Protein AF-A0A8S8Y6K7-F1 (afdb_monomer_lite)

Radius of gyration: 27.46 Å; chains: 1; bounding box: 64×58×72 Å

Foldseek 3Di:
DWDDQPQWIWDAAQQFIWIWGPDPHIDTDETDGAHFQADKAAPHSFWIKTAGQAAQQGIWIFGADPSRYTDDIDGDGDPPGGGAHYGWDDDPFWIWGAHPVGDIDIDGDDDPPPPPPLVPPPVVNLVVLLVVLQVVLVVCVVVVNNVVSVVSNVVNVVVSCCSVCVVVVVVVLVVVLPDDPQDQVNLDDPVDDPLQALAEKEWEDDPVDIDIDGPHFDDWFLVRVVVVSCVVVVWDWDWDQDPQGIFTQDIRNDGAPGKWKDKSNRTDRGYRVPHTDDRRIYIYIDHD

Structure (mmCIF, N/CA/C/O backbone):
data_AF-A0A8S8Y6K7-F1
#
_entry.id   AF-A0A8S8Y6K7-F1
#
loop_
_atom_site.group_PDB
_atom_site.id
_atom_site.type_symbol
_atom_site.label_atom_id
_atom_site.label_alt_id
_atom_site.label_comp_id
_atom_site.label_asym_id
_atom_site.label_entity_id
_atom_site.label_seq_id
_atom_site.pdbx_PDB_ins_code
_atom_site.Cartn_x
_atom_site.Cartn_y
_atom_site.Cartn_z
_atom_site.occupancy
_atom_site.B_iso_or_equiv
_atom_site.auth_seq_id
_atom_site.auth_comp_id
_atom_site.auth_asym_id
_atom_site.auth_atom_id
_atom_site.pdbx_PDB_model_num
ATOM 1 N N . MET A 1 1 ? -5.741 2.438 30.052 1.00 70.38 1 MET A N 1
ATOM 2 C CA . MET A 1 1 ? -5.660 3.912 30.232 1.00 70.38 1 MET A CA 1
ATOM 3 C C . MET A 1 1 ? -6.921 4.527 29.642 1.00 70.38 1 MET A C 1
ATOM 5 O O . MET A 1 1 ? -7.358 3.999 28.626 1.00 70.38 1 MET A O 1
ATOM 9 N N . PRO A 1 2 ? -7.530 5.558 30.256 1.00 87.38 2 PRO A N 1
ATOM 10 C CA . PRO A 1 2 ? -8.707 6.203 29.680 1.00 87.38 2 PRO A CA 1
ATOM 11 C C . PRO A 1 2 ? -8.355 6.927 28.378 1.00 87.38 2 PRO A C 1
ATOM 13 O O . PRO A 1 2 ? -7.253 7.459 28.245 1.00 87.38 2 PRO A O 1
ATOM 16 N N . LEU A 1 3 ? -9.290 6.931 27.433 1.00 93.19 3 LEU A N 1
ATOM 17 C CA . LEU A 1 3 ? -9.155 7.580 26.132 1.00 93.19 3 LEU A CA 1
ATOM 18 C C . LEU A 1 3 ? -10.063 8.811 26.079 1.00 93.19 3 LEU A C 1
ATOM 20 O O . LEU A 1 3 ? -11.249 8.716 26.374 1.00 93.19 3 LEU A O 1
ATOM 24 N N . GLU A 1 4 ? -9.515 9.955 25.685 1.00 92.69 4 GLU A N 1
ATOM 25 C CA . GLU A 1 4 ? -10.264 11.200 25.499 1.00 92.69 4 GLU A CA 1
ATOM 26 C C . GLU A 1 4 ? -10.576 11.410 24.011 1.00 92.69 4 GLU A C 1
ATOM 28 O O . GLU A 1 4 ? -9.679 11.357 23.167 1.00 92.69 4 GLU A O 1
ATOM 33 N N . ILE A 1 5 ? -11.851 11.639 23.684 1.00 89.69 5 ILE A N 1
ATOM 34 C CA . ILE A 1 5 ? -12.329 11.936 22.329 1.00 89.69 5 ILE A CA 1
ATOM 35 C C . ILE A 1 5 ? -13.291 13.123 22.402 1.00 89.69 5 ILE A C 1
ATOM 37 O O . ILE A 1 5 ? -14.458 12.988 22.783 1.00 89.69 5 ILE A O 1
ATOM 41 N N . GLY A 1 6 ? -12.802 14.309 22.036 1.00 86.81 6 GLY A N 1
ATOM 42 C CA . GLY A 1 6 ? -13.571 15.543 22.192 1.00 86.81 6 GLY A CA 1
ATOM 43 C C . GLY A 1 6 ? -13.880 15.794 23.669 1.00 86.81 6 GLY A C 1
ATOM 44 O O . GLY A 1 6 ? -12.958 15.927 24.459 1.00 86.81 6 GLY A O 1
ATOM 45 N N . ASN A 1 7 ? -15.164 15.831 24.039 1.00 87.44 7 ASN A N 1
ATOM 46 C CA . ASN A 1 7 ? -15.601 15.989 25.436 1.00 87.44 7 ASN A CA 1
ATOM 47 C C . ASN A 1 7 ? -15.989 14.662 26.122 1.00 87.44 7 ASN A C 1
ATOM 49 O O . ASN A 1 7 ? -16.566 14.663 27.209 1.00 87.44 7 ASN A O 1
ATOM 53 N N . THR A 1 8 ? -15.749 13.524 25.462 1.00 92.31 8 THR A N 1
ATOM 54 C CA . THR A 1 8 ? -16.113 12.195 25.971 1.00 92.31 8 THR A CA 1
ATOM 55 C C . THR A 1 8 ? -14.865 11.444 26.415 1.00 92.31 8 THR A C 1
ATOM 57 O O . THR A 1 8 ? -13.909 11.301 25.655 1.00 92.31 8 THR A O 1
ATOM 60 N N . PHE A 1 9 ? -14.900 10.915 27.634 1.00 94.31 9 PHE A N 1
ATOM 61 C CA . PHE A 1 9 ? -13.887 10.024 28.182 1.00 94.31 9 PHE A CA 1
ATOM 62 C C . PHE A 1 9 ? -14.381 8.583 28.103 1.00 94.31 9 PHE A C 1
ATOM 64 O O . PHE A 1 9 ? -15.474 8.265 28.570 1.00 94.31 9 PHE A O 1
ATOM 71 N N . VAL A 1 10 ? -13.571 7.708 27.522 1.00 95.44 10 VAL A N 1
ATOM 72 C CA . VAL A 1 10 ? -13.830 6.275 27.408 1.00 95.44 10 VAL A CA 1
ATOM 73 C C . VAL A 1 10 ? -12.948 5.541 28.409 1.00 95.44 10 VAL A C 1
ATOM 75 O O . VAL A 1 10 ? -11.726 5.712 28.430 1.00 95.44 10 VAL A O 1
ATOM 78 N N . PHE A 1 11 ? -13.564 4.692 29.218 1.00 94.69 11 PHE A N 1
ATOM 79 C CA . PHE A 1 11 ? -12.904 3.797 30.157 1.00 94.69 11 PHE A CA 1
ATOM 80 C C . PHE A 1 11 ? -13.114 2.359 29.701 1.00 94.69 11 PHE A C 1
ATOM 82 O O . PHE A 1 11 ? -14.194 2.018 29.231 1.00 94.69 11 PHE A O 1
ATOM 89 N N . GLY A 1 12 ? -12.076 1.537 29.831 1.00 93.50 12 GLY A N 1
ATOM 90 C CA . GLY A 1 12 ? -12.124 0.106 29.565 1.00 93.50 12 GLY A CA 1
ATOM 91 C C . GLY A 1 12 ? -11.596 -0.648 30.775 1.00 93.50 12 GLY A C 1
ATOM 92 O O . GLY A 1 12 ? -10.557 -0.266 31.325 1.00 93.50 12 GLY A O 1
ATOM 93 N N . ASP A 1 13 ? -12.330 -1.671 31.191 1.00 92.00 13 ASP A N 1
ATOM 94 C CA . ASP A 1 13 ? -11.940 -2.612 32.230 1.00 92.00 13 ASP A CA 1
ATOM 95 C C . ASP A 1 13 ? -12.456 -4.030 31.912 1.00 92.00 13 ASP A C 1
ATOM 97 O O . ASP A 1 13 ? -12.824 -4.360 30.778 1.00 92.00 13 ASP A O 1
ATOM 101 N N . ASN A 1 14 ? -12.430 -4.902 32.919 1.00 90.62 14 ASN A N 1
ATOM 102 C CA . ASN A 1 14 ? -12.841 -6.293 32.786 1.00 90.62 14 ASN A CA 1
ATOM 103 C C . ASN A 1 14 ? -14.370 -6.495 32.801 1.00 90.62 14 ASN A C 1
ATOM 105 O O . ASN A 1 14 ? -14.817 -7.613 32.545 1.00 90.62 14 ASN A O 1
ATOM 109 N N . ASP A 1 15 ? -15.140 -5.451 33.118 1.00 91.06 15 ASP A N 1
ATOM 110 C CA . ASP A 1 15 ? -16.602 -5.439 33.059 1.00 91.06 15 ASP A CA 1
ATOM 111 C C . ASP A 1 15 ? -17.095 -4.837 31.730 1.00 91.06 15 ASP A C 1
ATOM 113 O O . ASP A 1 15 ? -18.142 -5.245 31.213 1.00 91.06 15 ASP A O 1
ATOM 117 N N . GLY A 1 16 ? -16.344 -3.900 31.138 1.00 92.25 16 GLY A N 1
ATOM 118 C CA . GLY A 1 16 ? -16.649 -3.394 29.806 1.00 92.25 16 GLY A CA 1
ATOM 119 C C . GLY A 1 16 ? -15.998 -2.080 29.413 1.00 92.25 16 GLY A C 1
ATOM 120 O O . GLY A 1 16 ? -15.023 -1.610 29.993 1.00 92.25 16 GLY A O 1
ATOM 121 N N . LEU A 1 17 ? -16.581 -1.485 28.374 1.00 95.44 17 LEU A N 1
ATOM 122 C CA . LEU A 1 17 ? -16.350 -0.106 27.975 1.00 95.44 17 LEU A CA 1
ATOM 123 C C . LEU A 1 17 ? -17.417 0.787 28.607 1.00 95.44 17 LEU A C 1
ATOM 125 O O . LEU A 1 17 ? -18.597 0.447 28.596 1.00 95.44 17 LEU A O 1
ATOM 129 N N . THR A 1 18 ? -17.015 1.946 29.115 1.00 96.38 18 THR A N 1
ATOM 130 C CA . THR A 1 18 ? -17.910 2.961 29.683 1.00 96.38 18 THR A CA 1
ATOM 131 C C . THR A 1 18 ? -17.554 4.329 29.116 1.00 96.38 18 THR A C 1
ATOM 133 O O . THR A 1 18 ? -16.390 4.728 29.180 1.00 96.38 18 THR A O 1
ATOM 136 N N . THR A 1 19 ? -18.530 5.070 28.594 1.00 96.44 19 THR A N 1
ATOM 137 C CA . THR A 1 19 ? -18.342 6.470 28.185 1.00 96.44 19 THR A CA 1
ATOM 138 C C . THR A 1 19 ? -18.860 7.426 29.248 1.00 96.44 19 THR A C 1
ATOM 140 O O . THR A 1 19 ? -19.893 7.200 29.879 1.00 96.44 19 THR A O 1
ATOM 143 N N . VAL A 1 20 ? -18.129 8.515 29.463 1.00 95.56 20 VAL A N 1
ATOM 144 C CA . VAL A 1 20 ? -18.414 9.525 30.484 1.00 95.56 20 VAL A CA 1
ATOM 145 C C . VAL A 1 20 ? -18.212 10.910 29.879 1.00 95.56 20 VAL A C 1
ATOM 147 O O . VAL A 1 20 ? -17.214 11.149 29.205 1.00 95.56 20 VAL A O 1
ATOM 150 N N . GLN A 1 21 ? -19.121 11.841 30.153 1.00 93.62 21 GLN A N 1
ATOM 151 C CA . GLN A 1 21 ? -18.940 13.266 29.849 1.00 93.62 21 GLN A CA 1
ATOM 152 C C . GLN A 1 21 ? -18.977 14.077 31.140 1.00 93.62 21 GLN A C 1
ATOM 154 O O . GLN A 1 21 ? -19.773 13.782 32.037 1.00 93.62 21 GLN A O 1
ATOM 159 N N . CYS A 1 22 ? -18.116 15.088 31.245 1.00 86.88 22 CYS A N 1
ATOM 160 C CA . CYS A 1 22 ? -17.928 15.862 32.469 1.00 86.88 22 CYS A CA 1
ATOM 161 C C . CYS A 1 22 ? -18.178 17.351 32.227 1.00 86.88 22 CYS A C 1
ATOM 163 O O . CYS A 1 22 ? -17.281 18.059 31.789 1.00 86.88 22 CYS A O 1
ATOM 165 N N . GLU A 1 23 ? -19.375 17.838 32.572 1.00 83.25 23 GLU A N 1
ATOM 166 C CA . GLU A 1 23 ? -19.707 19.264 32.451 1.00 83.25 23 GLU A CA 1
ATOM 167 C C . GLU A 1 23 ? -20.874 19.660 33.390 1.00 83.25 23 GLU A C 1
ATOM 169 O O . GLU A 1 23 ? -22.026 19.359 33.076 1.00 83.25 23 GLU A O 1
ATOM 174 N N . PRO A 1 24 ? -20.687 20.331 34.553 1.00 82.06 24 PRO A N 1
ATOM 175 C CA . PRO A 1 24 ? -19.527 20.407 35.460 1.00 82.06 24 PRO A CA 1
ATOM 176 C C . PRO A 1 24 ? -19.372 19.166 36.373 1.00 82.06 24 PRO A C 1
ATOM 178 O O . PRO A 1 24 ? -18.470 19.104 37.206 1.00 82.06 24 PRO A O 1
ATOM 181 N N . THR A 1 25 ? -20.275 18.191 36.256 1.00 89.31 25 THR A N 1
ATOM 182 C CA . THR A 1 25 ? -20.233 16.892 36.943 1.00 89.31 25 THR A CA 1
ATOM 183 C C . THR A 1 25 ? -20.106 15.781 35.912 1.00 89.31 25 THR A C 1
ATOM 185 O O . THR A 1 25 ? -20.716 15.867 34.849 1.00 89.31 25 THR A O 1
ATOM 188 N N . CYS A 1 26 ? -19.356 14.729 36.230 1.00 90.31 26 CYS A N 1
ATOM 189 C CA . CYS A 1 26 ? -19.212 13.576 35.348 1.00 90.31 26 CYS A CA 1
ATOM 190 C C . CYS A 1 26 ? -20.456 12.685 35.386 1.00 90.31 26 CYS A C 1
ATOM 192 O O . CY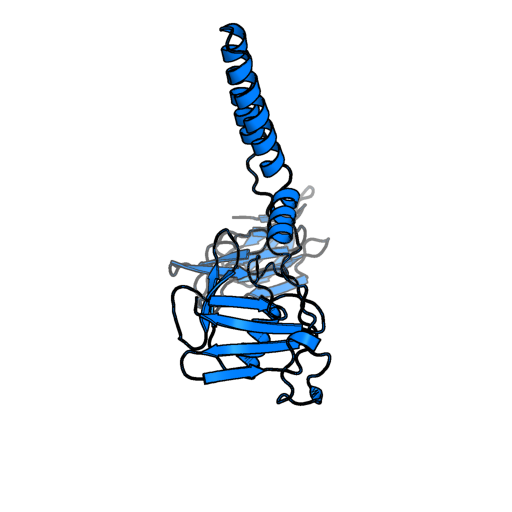S A 1 26 ? -20.910 12.288 36.460 1.00 90.31 26 CYS A O 1
ATOM 194 N N . THR A 1 27 ? -20.986 12.358 34.212 1.00 94.56 27 THR A N 1
ATOM 195 C CA . THR A 1 27 ? -22.130 11.458 34.042 1.00 94.56 27 THR A CA 1
ATOM 196 C C . THR A 1 27 ? -21.767 10.336 33.084 1.00 94.56 27 THR A C 1
ATOM 198 O O . THR A 1 27 ? -21.108 10.576 32.073 1.00 94.56 27 THR A O 1
ATOM 201 N N . VAL A 1 28 ? -22.169 9.110 33.428 1.00 95.94 28 VAL A N 1
ATOM 202 C CA . VAL A 1 28 ? -22.040 7.954 32.536 1.00 95.94 28 VAL A CA 1
ATOM 203 C C . VAL A 1 28 ? -23.061 8.109 31.417 1.00 95.94 28 VAL A C 1
ATOM 205 O O . VAL A 1 28 ? -24.247 8.295 31.694 1.00 95.94 28 VAL A O 1
ATOM 208 N N . ILE A 1 29 ? -22.585 8.052 30.179 1.00 95.75 29 ILE A N 1
ATOM 209 C CA . ILE A 1 29 ? -23.410 8.159 28.979 1.00 95.75 29 ILE A CA 1
ATOM 210 C C . ILE A 1 29 ? -23.869 6.772 28.535 1.00 95.75 29 ILE A C 1
ATOM 212 O O . ILE A 1 29 ? -25.059 6.580 28.298 1.00 95.75 29 ILE A O 1
ATOM 216 N N . ASP A 1 30 ? -22.945 5.813 28.445 1.00 96.44 30 ASP A N 1
ATOM 217 C CA . ASP A 1 30 ? -23.238 4.472 27.941 1.00 96.44 30 ASP A CA 1
ATOM 218 C C . ASP A 1 30 ? -22.247 3.421 28.467 1.00 96.44 30 ASP A C 1
ATOM 220 O O . ASP A 1 30 ? -21.136 3.754 28.896 1.00 96.44 30 ASP A O 1
ATOM 224 N N . THR A 1 31 ? -22.646 2.147 28.428 1.00 96.25 31 THR A N 1
ATOM 225 C CA . THR A 1 31 ? -21.803 0.998 28.787 1.00 96.25 31 THR A CA 1
ATOM 226 C C . THR A 1 31 ? -21.952 -0.150 27.790 1.00 96.25 31 THR A C 1
ATOM 228 O O . THR A 1 31 ? -23.035 -0.442 27.289 1.00 96.25 31 THR A O 1
ATOM 231 N N . HIS A 1 32 ? -20.852 -0.848 27.515 1.00 95.00 32 HIS A N 1
ATOM 232 C CA . HIS A 1 32 ? -20.825 -2.020 26.647 1.00 95.00 32 HIS A CA 1
ATOM 233 C C . HIS A 1 32 ? -20.034 -3.149 27.307 1.00 95.00 32 HIS A C 1
ATOM 235 O O . HIS A 1 32 ? -18.854 -2.984 27.605 1.00 95.00 32 HIS A O 1
ATOM 241 N N . ALA A 1 33 ? -20.674 -4.299 27.528 1.00 94.06 33 ALA A N 1
ATOM 242 C CA . ALA A 1 33 ? -20.063 -5.430 28.223 1.00 94.06 33 ALA A CA 1
ATOM 243 C C . ALA A 1 33 ? -18.991 -6.107 27.355 1.00 94.06 33 ALA A C 1
ATOM 245 O O . ALA A 1 33 ? -19.289 -6.642 26.290 1.00 94.06 33 ALA A O 1
ATOM 246 N N . THR A 1 34 ? -17.744 -6.087 27.820 1.00 90.56 34 THR A N 1
ATOM 247 C CA . THR A 1 34 ? -16.575 -6.691 27.159 1.00 90.56 34 THR A CA 1
ATOM 248 C C . THR A 1 34 ? -15.402 -6.751 28.151 1.00 90.56 34 THR A C 1
ATOM 250 O O . THR A 1 34 ? -15.552 -6.353 29.300 1.00 90.56 34 THR A O 1
ATOM 253 N N . LYS A 1 35 ? -14.233 -7.253 27.746 1.00 91.06 35 LYS A N 1
ATOM 254 C CA . LYS A 1 35 ? -13.028 -7.314 28.590 1.00 91.06 35 LYS A CA 1
ATOM 255 C C . LYS A 1 35 ? -11.898 -6.512 27.964 1.00 91.06 35 LYS A C 1
ATOM 257 O O . LYS A 1 35 ? -11.008 -7.076 27.331 1.00 91.06 35 LYS A O 1
ATOM 262 N N . VAL A 1 36 ? -11.919 -5.197 28.137 1.00 91.19 36 VAL A N 1
ATOM 263 C CA . VAL A 1 36 ? -10.899 -4.302 27.577 1.00 91.19 36 VAL A CA 1
ATOM 264 C C . VAL A 1 36 ? -9.886 -3.972 28.663 1.00 91.19 36 VAL A C 1
ATOM 266 O O . VAL A 1 36 ? -10.117 -3.113 29.504 1.00 91.19 36 VAL A O 1
ATOM 269 N N . ASN A 1 37 ? -8.738 -4.650 28.641 1.00 83.25 37 ASN A N 1
ATOM 270 C CA . ASN A 1 37 ? -7.691 -4.478 29.659 1.00 83.25 37 ASN A CA 1
ATOM 271 C C . ASN A 1 37 ? -6.394 -3.852 29.110 1.00 83.25 37 ASN A C 1
ATOM 273 O O . ASN A 1 37 ? -5.351 -3.917 29.758 1.00 83.25 37 ASN A O 1
ATOM 277 N N . GLY A 1 38 ? -6.448 -3.233 27.929 1.00 84.69 38 GLY A N 1
ATOM 278 C CA . GLY A 1 38 ? -5.283 -2.668 27.249 1.00 84.69 38 GLY A CA 1
ATOM 279 C C . GLY A 1 38 ? -5.333 -1.160 27.014 1.00 84.69 38 GLY A C 1
ATOM 280 O O . GLY A 1 38 ? -6.201 -0.433 27.507 1.00 84.69 38 GLY A O 1
ATOM 281 N N . GLU A 1 39 ? -4.356 -0.673 26.255 1.00 89.56 39 GLU A N 1
ATOM 282 C CA . GLU A 1 39 ? -4.389 0.686 25.719 1.00 89.56 39 GLU A CA 1
ATOM 283 C C . GLU A 1 39 ? -5.479 0.788 24.642 1.00 89.56 39 GLU A C 1
ATOM 285 O O . GLU A 1 39 ? -5.577 -0.069 23.769 1.00 89.56 39 GLU A O 1
ATOM 290 N N . MET A 1 40 ? -6.293 1.842 24.688 1.00 93.50 40 MET A N 1
ATOM 291 C CA . MET A 1 40 ? -7.254 2.168 23.632 1.00 93.50 40 MET A CA 1
ATOM 292 C C . MET A 1 40 ? -6.731 3.352 22.831 1.00 93.50 40 MET A C 1
ATOM 294 O O . MET A 1 40 ? -6.045 4.215 23.380 1.00 93.50 40 MET A O 1
ATOM 298 N N . ARG A 1 41 ? -7.098 3.439 21.552 1.00 92.06 41 ARG A N 1
ATOM 299 C CA . ARG A 1 41 ? -6.645 4.542 20.702 1.00 92.06 41 ARG A CA 1
ATOM 300 C C . ARG A 1 41 ? -7.716 5.020 19.742 1.00 92.06 41 ARG A C 1
ATOM 302 O O . ARG A 1 41 ? -8.371 4.225 19.070 1.00 92.06 41 ARG A O 1
ATOM 309 N N . ALA A 1 42 ? -7.872 6.337 19.670 1.00 91.06 42 ALA A N 1
ATOM 310 C CA . ALA A 1 42 ? -8.760 6.985 18.719 1.00 91.06 42 ALA A CA 1
ATOM 311 C C . ALA A 1 42 ? -8.163 6.948 17.305 1.00 91.06 42 ALA A C 1
ATOM 313 O O . ALA A 1 42 ? -6.972 7.198 17.117 1.00 91.06 42 ALA A O 1
ATOM 314 N N . ARG A 1 43 ? -9.013 6.669 16.315 1.00 86.88 43 ARG A N 1
ATOM 315 C CA . ARG A 1 43 ? -8.701 6.795 14.884 1.00 86.88 43 ARG A CA 1
ATOM 316 C C . ARG A 1 43 ? -9.246 8.102 14.306 1.00 86.88 43 ARG A C 1
ATOM 318 O O . ARG A 1 43 ? -8.653 8.665 13.393 1.00 86.88 43 ARG A O 1
ATOM 325 N N . SER A 1 44 ? -10.376 8.576 14.819 1.00 86.88 44 SER A N 1
ATOM 326 C CA . SER A 1 44 ? -10.997 9.849 14.443 1.00 86.88 44 SER A CA 1
ATOM 327 C C . SER A 1 44 ? -11.732 10.452 15.644 1.00 86.88 44 SER A C 1
ATOM 329 O O . SER A 1 44 ? -11.723 9.883 16.734 1.00 86.88 44 SER A O 1
ATOM 331 N N . SER A 1 45 ? -12.413 11.584 15.447 1.00 86.62 45 SER A N 1
ATOM 332 C CA . SER A 1 45 ? -13.251 12.223 16.472 1.00 86.62 45 SER A CA 1
ATOM 333 C C . SER A 1 45 ? -14.491 11.415 16.876 1.00 86.62 45 SER A C 1
ATOM 335 O O . SER A 1 45 ? -15.184 11.812 17.805 1.00 86.62 45 SER A O 1
ATOM 337 N N . SER A 1 46 ? -14.799 10.320 16.179 1.00 88.19 46 SER A N 1
ATOM 338 C CA . SER A 1 46 ? -15.973 9.481 16.447 1.00 88.19 46 SER A CA 1
ATOM 339 C C . SER A 1 46 ? -15.675 7.985 16.439 1.00 88.19 46 SER A C 1
ATOM 341 O O . SER A 1 46 ? -16.585 7.204 16.679 1.00 88.19 46 SER A O 1
ATOM 343 N N . ARG A 1 47 ? -14.433 7.563 16.169 1.00 91.12 47 ARG A N 1
ATOM 344 C CA . ARG A 1 47 ? -14.058 6.146 16.096 1.00 91.12 47 ARG A CA 1
ATOM 345 C C . ARG A 1 47 ? -12.808 5.861 16.906 1.00 91.12 47 ARG A C 1
ATOM 347 O O . ARG A 1 47 ? -11.795 6.547 16.745 1.00 91.12 47 ARG A O 1
ATOM 354 N N . PHE A 1 48 ? -12.836 4.788 17.685 1.00 93.69 48 PHE A N 1
ATOM 355 C CA . PHE A 1 48 ? -11.669 4.281 18.400 1.00 93.69 48 PHE A CA 1
ATOM 356 C C . PHE A 1 48 ? -11.574 2.761 18.351 1.00 93.69 48 PHE A C 1
ATOM 358 O O . PHE A 1 48 ? -12.506 2.072 17.939 1.00 93.69 48 PHE A O 1
ATOM 365 N N . PHE A 1 49 ? -10.413 2.257 18.756 1.00 93.62 49 PHE A N 1
ATOM 366 C CA . PHE A 1 49 ? -10.140 0.837 18.864 1.00 93.62 49 PHE A CA 1
ATOM 367 C C . PHE A 1 49 ? -9.731 0.468 20.282 1.00 93.62 49 PHE A C 1
ATOM 369 O O . PHE A 1 49 ? -9.033 1.232 20.958 1.00 93.62 49 PHE A O 1
ATOM 376 N N . ALA A 1 50 ? -10.154 -0.717 20.706 1.00 94.06 50 ALA A N 1
ATOM 377 C CA . ALA A 1 50 ? -9.891 -1.256 22.030 1.00 94.06 50 ALA A CA 1
ATOM 378 C C . ALA A 1 50 ? -9.507 -2.740 21.934 1.00 94.06 50 ALA A C 1
ATOM 380 O O . ALA A 1 50 ? -10.249 -3.505 21.323 1.00 94.06 50 ALA A O 1
ATOM 381 N N . PRO A 1 51 ? -8.375 -3.173 22.505 1.00 92.31 51 PRO A N 1
ATOM 382 C CA . PRO A 1 51 ? -8.004 -4.581 22.518 1.00 92.31 51 PRO A CA 1
ATOM 383 C C . PRO A 1 51 ? -8.865 -5.358 23.517 1.00 92.31 51 PRO A C 1
ATOM 385 O O . PRO A 1 51 ? -9.146 -4.869 24.617 1.00 92.31 51 PR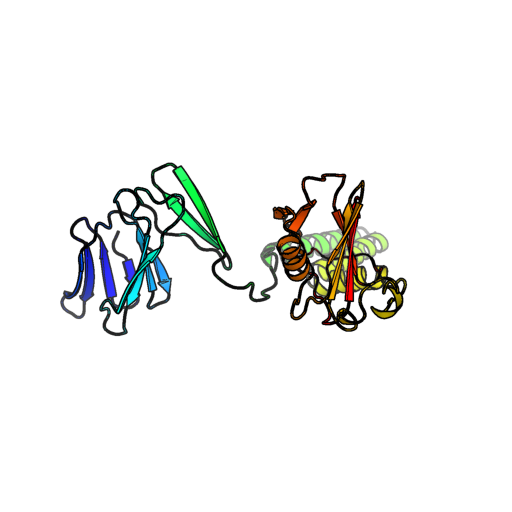O A O 1
ATOM 388 N N . VAL A 1 52 ? -9.268 -6.570 23.139 1.00 91.50 52 VAL A N 1
ATOM 389 C CA . VAL A 1 52 ? -10.027 -7.470 24.008 1.00 91.50 52 VAL A CA 1
ATOM 390 C C . VAL A 1 52 ? -9.076 -8.492 24.613 1.00 91.50 52 VAL A C 1
ATOM 392 O O . VAL A 1 52 ? -8.383 -9.233 23.920 1.00 91.50 52 VAL A O 1
ATOM 395 N N . ASN A 1 53 ? -9.060 -8.547 25.938 1.00 87.88 53 ASN A N 1
ATOM 396 C CA . ASN A 1 53 ? -8.198 -9.436 26.699 1.00 87.88 53 ASN A CA 1
ATOM 397 C C . ASN A 1 53 ? -8.890 -10.787 26.942 1.00 87.88 53 ASN A C 1
ATOM 399 O O . ASN A 1 53 ? -9.173 -11.171 28.080 1.00 87.88 53 ASN A O 1
ATOM 403 N N . GLU A 1 54 ? -9.212 -11.488 25.858 1.00 87.19 54 GLU A N 1
ATOM 404 C CA . GLU A 1 54 ? -9.834 -12.812 25.878 1.00 87.19 54 GLU A CA 1
ATOM 405 C C . GLU A 1 54 ? -9.268 -13.673 24.733 1.00 87.19 54 GLU A C 1
ATOM 407 O O . GLU A 1 54 ? -8.969 -13.121 23.669 1.00 87.19 54 GLU A O 1
ATOM 412 N N . PRO A 1 55 ? -9.098 -15.003 24.910 1.00 85.00 55 PRO A N 1
ATOM 413 C CA . PRO A 1 55 ? -8.558 -15.854 23.854 1.00 85.00 55 PRO A CA 1
ATOM 414 C C . PRO A 1 55 ? -9.384 -15.746 22.574 1.00 85.00 55 PRO A C 1
ATOM 416 O O . PRO A 1 55 ? -10.597 -15.956 22.603 1.00 85.00 55 PRO A O 1
ATOM 419 N N . GLY A 1 56 ? -8.727 -15.460 21.450 1.00 82.75 56 GLY A N 1
ATOM 420 C CA . GLY A 1 56 ? -9.379 -15.402 20.141 1.00 82.75 56 GLY A CA 1
ATOM 421 C C . GLY A 1 56 ? -10.299 -14.199 19.917 1.00 82.75 56 GLY A C 1
ATOM 422 O O . GLY A 1 56 ? -11.072 -14.225 18.965 1.00 82.75 56 GLY A O 1
ATOM 423 N N . ALA A 1 57 ? -10.264 -13.170 20.774 1.00 83.38 57 ALA A N 1
ATOM 424 C CA . ALA A 1 57 ? -11.189 -12.037 20.679 1.00 83.38 57 ALA A CA 1
ATOM 425 C C . ALA A 1 57 ? -10.654 -10.835 19.875 1.00 83.38 57 ALA A C 1
ATOM 427 O O . ALA A 1 57 ? -11.456 -10.066 19.341 1.00 83.38 57 ALA A O 1
ATOM 428 N N . GLY A 1 58 ? -9.330 -10.663 19.780 1.00 88.75 58 GLY A N 1
ATOM 429 C CA . GLY A 1 58 ? -8.706 -9.622 18.956 1.00 88.75 58 GLY A CA 1
ATOM 430 C C . GLY A 1 58 ? -8.996 -8.194 19.440 1.00 88.75 58 GLY A C 1
ATOM 431 O O . GLY A 1 58 ? -8.722 -7.842 20.590 1.00 88.75 58 GLY A O 1
ATOM 432 N N . TRP A 1 59 ? -9.534 -7.347 18.553 1.00 92.31 59 TRP A N 1
ATOM 433 C CA . TRP A 1 59 ? -9.799 -5.926 18.820 1.00 92.31 59 TRP A CA 1
ATOM 434 C C . TRP A 1 59 ? -11.255 -5.551 18.552 1.00 92.31 59 TRP A C 1
ATOM 436 O O . TRP A 1 59 ? -11.924 -6.129 17.704 1.00 92.31 59 TRP A O 1
ATOM 446 N N . LEU A 1 60 ? -11.741 -4.515 19.228 1.00 92.81 60 LEU A N 1
ATOM 447 C CA . LEU A 1 60 ? -12.991 -3.834 18.908 1.00 92.81 60 LEU A CA 1
ATOM 448 C C . LEU A 1 60 ? -12.708 -2.586 18.079 1.00 92.81 60 LEU A C 1
ATOM 450 O O . LEU A 1 60 ? -11.798 -1.823 18.399 1.00 92.81 60 LEU A O 1
ATOM 454 N N . ALA A 1 61 ? -13.537 -2.356 17.066 1.00 92.94 61 ALA A N 1
ATOM 455 C CA . ALA A 1 61 ? -13.713 -1.082 16.387 1.00 92.94 61 ALA A CA 1
ATOM 456 C C . ALA A 1 61 ? -15.040 -0.475 16.855 1.00 92.94 61 ALA A C 1
ATOM 458 O O . ALA A 1 61 ? -16.099 -1.079 16.669 1.00 92.94 61 ALA A O 1
ATOM 459 N N . VAL A 1 62 ? -14.975 0.698 17.480 1.00 94.81 62 VAL A N 1
ATOM 460 C CA . VAL A 1 62 ? -16.118 1.324 18.149 1.00 94.81 62 VAL A CA 1
ATOM 461 C C . VAL A 1 62 ? -16.394 2.697 17.557 1.00 94.81 62 VAL A C 1
ATOM 463 O O . VAL A 1 62 ? -15.492 3.535 17.500 1.00 94.81 62 VAL A O 1
ATOM 466 N N . ASP A 1 63 ? -17.642 2.930 17.159 1.00 93.69 63 ASP A N 1
ATOM 467 C CA . ASP A 1 63 ? -18.157 4.225 16.723 1.00 93.69 63 ASP A CA 1
ATOM 468 C C . ASP A 1 63 ? -19.015 4.877 17.813 1.00 93.69 63 ASP A C 1
ATOM 470 O O . ASP A 1 63 ? -19.885 4.243 18.415 1.00 93.69 63 ASP A O 1
ATOM 474 N N . LEU A 1 64 ? -18.789 6.170 18.027 1.00 93.19 64 LEU A N 1
ATOM 475 C CA . LEU A 1 64 ? -19.529 7.034 18.939 1.00 93.19 64 LEU A CA 1
ATOM 476 C C . LEU A 1 64 ? -20.401 8.016 18.150 1.00 93.19 64 LEU A C 1
ATOM 478 O O . LEU A 1 64 ? -20.003 8.511 17.093 1.00 93.19 64 LEU A O 1
ATOM 482 N N . ASN A 1 65 ? -21.577 8.342 18.686 1.00 90.88 65 ASN A N 1
ATOM 483 C CA . ASN A 1 65 ? -22.372 9.468 18.190 1.00 90.88 65 ASN A CA 1
ATOM 484 C C . ASN A 1 65 ? -21.911 10.798 18.812 1.00 90.88 65 ASN A C 1
ATOM 486 O O . ASN A 1 65 ? -21.062 10.835 19.699 1.00 90.88 65 ASN A O 1
ATOM 490 N N . GLU A 1 66 ? -22.528 11.901 18.384 1.00 87.38 66 GLU A N 1
ATOM 491 C CA . GLU A 1 66 ? -22.256 13.248 18.908 1.00 87.38 66 GLU A CA 1
ATOM 492 C C . GLU A 1 66 ? -22.504 13.379 20.422 1.00 87.38 66 GLU A C 1
ATOM 494 O O . GLU A 1 66 ? -21.858 14.187 21.084 1.00 87.38 66 GLU A O 1
ATOM 499 N N . SER A 1 67 ? -23.404 12.567 20.991 1.00 87.06 67 SER A N 1
ATOM 500 C CA . SER A 1 67 ? -23.654 12.521 22.438 1.00 87.06 67 SER A CA 1
ATOM 501 C C . SER A 1 67 ? -22.659 11.655 23.221 1.00 87.06 67 SER A C 1
ATOM 503 O O . SER A 1 67 ? -22.767 11.590 24.439 1.00 87.06 67 SER A O 1
ATOM 505 N N . GLY A 1 68 ? -21.698 10.999 22.561 1.00 88.62 68 GLY A N 1
ATOM 506 C CA . GLY A 1 68 ? -20.711 10.124 23.204 1.00 88.62 68 GLY A CA 1
ATOM 507 C C . GLY A 1 68 ? -21.226 8.728 23.578 1.00 88.62 68 GLY A C 1
ATOM 508 O O . GLY A 1 68 ? -20.564 8.027 24.342 1.00 88.62 68 GLY A O 1
ATOM 509 N N . ALA A 1 69 ? -22.390 8.314 23.071 1.00 93.12 69 ALA A N 1
ATOM 510 C CA . ALA A 1 69 ? -22.920 6.960 23.248 1.00 93.12 69 ALA A CA 1
ATOM 511 C C . ALA A 1 69 ? -22.414 6.023 22.143 1.00 93.12 69 ALA A C 1
ATOM 513 O O . ALA A 1 69 ? -22.073 6.483 21.045 1.00 93.12 69 ALA A O 1
ATOM 514 N N . PHE A 1 70 ? -22.389 4.717 22.416 1.00 94.94 70 PHE A N 1
ATOM 515 C CA . PHE A 1 70 ? -21.954 3.718 21.447 1.00 94.94 70 PHE A CA 1
ATOM 516 C C . PHE A 1 70 ? -23.011 3.561 20.346 1.00 94.94 70 PHE A C 1
ATOM 518 O O . PHE A 1 70 ? -24.189 3.335 20.612 1.00 94.94 70 PHE A O 1
ATOM 525 N N . VAL A 1 71 ? -22.595 3.694 19.087 1.00 92.56 71 VAL A N 1
ATOM 526 C CA . VAL A 1 71 ? -23.464 3.497 17.912 1.00 92.56 71 VAL A CA 1
ATOM 527 C C . VAL A 1 71 ? -23.250 2.119 17.325 1.00 92.56 71 VAL A C 1
ATOM 529 O O . VAL A 1 71 ? -24.202 1.441 16.945 1.00 92.56 71 VAL A O 1
ATOM 532 N N . ASP A 1 72 ? -21.986 1.726 17.233 1.00 90.31 72 ASP A N 1
ATOM 533 C CA . ASP A 1 72 ? -21.582 0.488 16.602 1.00 90.31 72 ASP A CA 1
ATOM 534 C C . ASP A 1 72 ? -20.331 -0.041 17.290 1.00 90.31 72 ASP A C 1
ATOM 536 O O . ASP A 1 72 ? -19.371 0.697 17.513 1.00 90.31 72 ASP A O 1
ATOM 540 N N . VAL A 1 73 ? -20.362 -1.317 17.652 1.00 92.75 73 VAL A N 1
ATOM 541 C CA . VAL A 1 73 ? -19.251 -2.017 18.291 1.00 92.75 73 VAL A CA 1
ATOM 542 C C . VAL A 1 73 ? -19.039 -3.296 17.505 1.00 92.75 73 VAL A C 1
ATOM 544 O O . VAL A 1 73 ? -19.837 -4.230 17.590 1.00 92.75 73 VAL A O 1
ATOM 547 N N . ARG A 1 74 ? -17.972 -3.326 16.708 1.00 91.25 74 ARG A N 1
ATOM 548 C CA . ARG A 1 74 ? -17.644 -4.461 15.843 1.00 91.25 74 ARG A CA 1
ATOM 549 C C . ARG A 1 74 ? -16.349 -5.102 16.290 1.00 91.25 74 ARG A C 1
ATOM 551 O O . ARG A 1 74 ? -15.372 -4.406 16.557 1.00 91.25 74 ARG A O 1
ATOM 558 N N . THR A 1 75 ? -16.311 -6.425 16.282 1.00 88.88 75 THR A N 1
ATOM 559 C CA . THR A 1 75 ? -15.052 -7.154 16.422 1.00 88.88 75 THR A CA 1
ATOM 560 C C . THR A 1 75 ? -14.261 -7.054 15.122 1.00 88.88 75 THR A C 1
ATOM 562 O O . THR A 1 75 ? -14.766 -7.364 14.042 1.00 88.88 75 THR A O 1
ATOM 565 N N . PHE A 1 76 ? -13.017 -6.613 15.235 1.00 86.94 76 PHE A N 1
ATOM 566 C CA . PHE A 1 76 ? -12.003 -6.686 14.200 1.00 86.94 76 PHE A CA 1
ATOM 567 C C . PHE A 1 76 ? -11.170 -7.949 14.444 1.00 86.94 76 PHE A C 1
ATOM 569 O O . PHE A 1 76 ? -10.317 -7.971 15.332 1.00 86.94 76 PHE A O 1
ATOM 576 N N . SER A 1 77 ? -11.475 -8.998 13.678 1.00 85.44 77 SER A N 1
ATOM 577 C CA . SER A 1 77 ? -10.840 -10.312 13.798 1.00 85.44 77 SER A CA 1
ATOM 578 C C . SER A 1 77 ? -9.674 -10.467 12.824 1.00 85.44 77 SER A C 1
ATOM 580 O O . SER A 1 77 ? -9.702 -9.955 11.702 1.00 85.44 77 SER A O 1
ATOM 582 N N . THR A 1 78 ? -8.655 -11.194 13.266 1.00 85.38 78 THR A N 1
ATOM 583 C CA . THR A 1 78 ? -7.418 -11.496 12.551 1.00 85.38 78 THR A CA 1
ATOM 584 C C . THR A 1 78 ? -7.116 -13.001 12.593 1.00 85.38 78 THR A C 1
ATOM 586 O O . THR A 1 78 ? -7.578 -13.707 13.489 1.00 85.38 78 THR A O 1
ATOM 589 N N . PRO A 1 79 ? -6.278 -13.533 11.680 1.00 85.88 79 PRO A N 1
ATOM 590 C CA . PRO A 1 79 ? -5.822 -14.925 11.751 1.00 85.88 79 PRO A CA 1
ATOM 591 C C . PRO A 1 79 ? -5.024 -15.272 13.019 1.00 85.88 79 PRO A C 1
ATOM 593 O O . PRO A 1 79 ? -4.809 -16.450 13.298 1.00 85.88 79 PRO A O 1
ATOM 596 N N . HIS A 1 80 ? -4.569 -14.264 13.771 1.00 86.12 80 HIS A N 1
ATOM 597 C CA . HIS A 1 80 ? -3.796 -14.425 15.000 1.00 86.12 80 HIS A CA 1
ATOM 598 C C . HIS A 1 80 ? -4.490 -13.754 16.191 1.00 86.12 80 HIS A C 1
ATOM 600 O O . HIS A 1 80 ? -3.827 -13.165 17.047 1.00 86.12 80 HIS A O 1
ATOM 606 N N . ASP A 1 81 ? -5.821 -13.836 16.250 1.00 86.75 81 ASP A N 1
ATOM 607 C CA . ASP A 1 81 ? -6.559 -13.370 17.418 1.00 86.75 81 ASP A CA 1
ATOM 608 C C . ASP A 1 81 ? -6.149 -14.174 18.656 1.00 86.75 81 ASP A C 1
ATOM 610 O O . ASP A 1 81 ? -6.277 -15.396 18.722 1.00 86.75 81 ASP A O 1
ATOM 614 N N . ASP A 1 82 ? -5.660 -13.456 19.655 1.00 84.38 82 ASP A N 1
ATOM 615 C CA . ASP A 1 82 ? -5.306 -13.962 20.974 1.00 84.38 82 ASP A CA 1
ATOM 616 C C . ASP A 1 82 ? -5.547 -12.825 21.980 1.00 84.38 82 ASP A C 1
ATOM 618 O O . ASP A 1 82 ? -6.123 -11.792 21.623 1.00 84.38 82 ASP A O 1
ATOM 622 N N . TYR A 1 83 ? -5.105 -12.987 23.223 1.00 82.94 83 TYR A N 1
ATOM 623 C CA . TYR A 1 83 ? -5.084 -11.914 24.208 1.00 82.94 83 TYR A CA 1
ATOM 624 C C . TYR A 1 83 ? -4.425 -10.650 23.633 1.00 82.94 83 TYR A C 1
ATOM 626 O O . TYR A 1 83 ? -3.259 -10.657 23.225 1.00 82.94 83 TYR A O 1
ATOM 634 N N . GLY A 1 84 ? -5.192 -9.561 23.590 1.00 79.69 84 GLY A N 1
ATOM 635 C CA . GLY A 1 84 ? -4.714 -8.249 23.181 1.00 79.69 84 GLY A CA 1
ATOM 636 C C . GLY A 1 84 ? -4.586 -7.305 24.371 1.00 79.69 84 GLY A C 1
ATOM 637 O O . GLY A 1 84 ? -5.540 -7.108 25.128 1.00 79.69 84 GLY A O 1
ATOM 638 N N . THR A 1 85 ? -3.438 -6.638 24.485 1.00 79.81 85 THR A N 1
ATOM 639 C CA . THR A 1 85 ? -3.241 -5.516 25.423 1.00 79.81 85 THR A CA 1
ATOM 640 C C . THR A 1 85 ? -2.836 -4.210 24.740 1.00 79.81 85 THR A C 1
ATOM 642 O O . THR A 1 85 ? -2.870 -3.147 25.369 1.00 79.81 85 THR A O 1
ATOM 645 N N . SER A 1 86 ? -2.498 -4.257 23.449 1.00 87.12 86 SER A N 1
ATOM 646 C CA . SER A 1 86 ? -2.028 -3.094 22.699 1.00 87.12 86 SER A CA 1
ATOM 647 C C . SER A 1 86 ? -3.111 -2.494 21.804 1.00 87.12 86 SER A C 1
ATOM 649 O O . SER A 1 86 ? -3.909 -3.205 21.183 1.00 87.12 86 SER A O 1
ATOM 651 N N . SER A 1 87 ? -3.135 -1.163 21.735 1.00 88.94 87 SER A N 1
ATOM 652 C CA . SER A 1 87 ? -3.940 -0.460 20.744 1.00 88.94 87 SER A CA 1
ATOM 653 C C . SER A 1 87 ? -3.333 -0.637 19.346 1.00 88.94 87 SER A C 1
ATOM 655 O O . SER A 1 87 ? -2.116 -0.806 19.224 1.00 88.94 87 SER A O 1
ATOM 657 N N . PRO A 1 88 ? -4.132 -0.563 18.269 1.00 90.50 88 PRO A N 1
ATOM 658 C CA . PRO A 1 88 ? -3.557 -0.515 16.938 1.00 90.50 88 PRO A CA 1
ATOM 659 C C . PRO A 1 88 ? -2.678 0.729 16.765 1.00 90.50 88 PRO A C 1
ATOM 661 O O . PRO A 1 88 ? -2.972 1.807 17.288 1.00 90.50 88 PRO A O 1
ATOM 664 N N . ALA A 1 89 ? -1.620 0.599 15.974 1.00 89.69 89 ALA A N 1
ATOM 665 C CA . ALA A 1 89 ? -0.877 1.736 15.449 1.00 89.69 89 ALA A CA 1
ATOM 666 C C . ALA A 1 89 ? -1.218 1.930 13.971 1.00 89.69 89 ALA A C 1
ATOM 668 O O . ALA A 1 89 ? -1.590 0.986 13.283 1.00 89.69 89 ALA A O 1
ATOM 669 N N . TRP A 1 90 ? -1.085 3.153 13.468 1.00 86.19 90 TRP A N 1
ATOM 670 C CA . TRP A 1 90 ? -1.404 3.465 12.078 1.00 86.19 90 TRP A CA 1
ATOM 671 C C . TRP A 1 90 ? -0.289 4.275 11.428 1.00 86.19 90 TRP A C 1
ATOM 673 O O . TRP A 1 90 ? 0.295 5.157 12.059 1.00 86.19 90 TRP A O 1
ATOM 683 N N . SER A 1 91 ? -0.041 3.984 10.155 1.00 82.75 91 SER A N 1
ATOM 684 C CA . SER A 1 91 ? 0.524 4.900 9.170 1.00 82.75 91 SER A CA 1
ATOM 685 C C . SER A 1 91 ? -0.605 5.432 8.270 1.00 82.75 91 SER A C 1
ATOM 687 O O . SER A 1 91 ? -1.784 5.177 8.521 1.00 82.75 91 SER A O 1
ATOM 689 N N . ALA A 1 92 ? -0.256 6.171 7.215 1.00 74.81 92 ALA A N 1
ATOM 690 C CA . ALA A 1 92 ? -1.227 6.638 6.225 1.00 74.81 92 ALA A CA 1
ATOM 691 C C . ALA A 1 92 ? -1.964 5.483 5.518 1.00 74.81 92 ALA A C 1
ATOM 693 O O . ALA A 1 92 ? -3.144 5.610 5.204 1.00 74.81 92 ALA A O 1
ATOM 694 N N . THR A 1 93 ? -1.282 4.357 5.299 1.00 78.75 93 THR A N 1
ATOM 695 C CA . THR A 1 93 ? -1.781 3.236 4.488 1.00 78.75 93 THR A CA 1
ATOM 696 C C . THR A 1 93 ? -1.875 1.924 5.253 1.00 78.75 93 THR A C 1
ATOM 698 O O . THR A 1 93 ? -2.558 1.012 4.797 1.00 78.75 93 THR A O 1
ATOM 701 N N . THR A 1 94 ? -1.251 1.816 6.426 1.00 86.12 94 THR A N 1
ATOM 702 C CA . THR A 1 94 ? -1.102 0.548 7.149 1.00 86.12 94 THR A CA 1
ATOM 703 C C . THR A 1 94 ? -1.569 0.675 8.592 1.00 86.12 94 THR A C 1
ATOM 705 O O . THR A 1 94 ? -1.240 1.627 9.291 1.00 86.12 94 THR A O 1
ATOM 708 N N . MET A 1 95 ? -2.308 -0.318 9.067 1.00 89.69 95 MET A N 1
ATOM 709 C CA . MET A 1 95 ? -2.628 -0.542 10.469 1.00 89.69 95 MET A CA 1
ATOM 710 C C . MET A 1 95 ? -1.785 -1.691 11.001 1.00 89.69 95 MET A C 1
ATOM 712 O O . MET A 1 95 ? -1.741 -2.759 10.399 1.00 89.69 95 MET A O 1
ATOM 716 N N . PHE A 1 96 ? -1.162 -1.482 12.150 1.00 92.12 96 PHE A N 1
ATOM 717 C CA . PHE A 1 96 ? -0.356 -2.463 12.854 1.00 92.12 96 PHE A CA 1
ATOM 718 C C . PHE A 1 96 ? -1.080 -2.922 14.117 1.00 92.12 96 PHE A C 1
ATOM 720 O O . PHE A 1 96 ? -1.581 -2.095 14.879 1.00 92.12 96 PHE A O 1
ATOM 727 N N . LEU A 1 97 ? -1.114 -4.231 14.341 1.00 91.19 97 LEU A N 1
ATOM 728 C CA . LEU A 1 97 ? -1.763 -4.879 15.478 1.00 91.19 97 LEU A CA 1
ATOM 729 C C . LEU A 1 97 ? -0.777 -5.834 16.143 1.00 91.19 97 LEU A C 1
ATOM 731 O O . LEU A 1 97 ? -0.187 -6.670 15.464 1.00 91.19 97 LEU A O 1
ATOM 735 N N . GLY A 1 98 ? -0.592 -5.709 17.455 1.00 90.38 98 GLY A N 1
ATOM 736 C CA . GLY A 1 98 ? 0.281 -6.587 18.234 1.00 90.38 98 GLY A CA 1
ATOM 737 C C . GLY A 1 98 ? -0.496 -7.321 19.321 1.00 90.38 98 GLY A C 1
ATOM 738 O O . GLY A 1 98 ? -1.160 -6.677 20.135 1.00 90.38 98 GLY A O 1
ATOM 739 N N . ASN A 1 99 ? -0.408 -8.648 19.358 1.00 89.50 99 ASN A N 1
ATOM 740 C CA . ASN A 1 99 ? -0.999 -9.450 20.435 1.00 89.50 99 ASN A CA 1
ATOM 741 C C . ASN A 1 99 ? 0.048 -9.854 21.492 1.00 89.50 99 ASN A C 1
ATOM 743 O O . ASN A 1 99 ? 1.258 -9.710 21.293 1.00 89.50 99 ASN A O 1
ATOM 747 N N . ASP A 1 100 ? -0.419 -10.397 22.616 1.00 86.94 100 ASP A N 1
ATOM 748 C CA . ASP A 1 100 ? 0.437 -10.833 23.726 1.00 86.94 100 ASP A CA 1
ATOM 749 C C . ASP A 1 100 ? 1.243 -12.107 23.397 1.00 86.94 100 ASP A C 1
ATOM 751 O O . ASP A 1 100 ? 2.221 -12.420 24.079 1.00 86.94 100 ASP A O 1
ATOM 755 N N . ALA A 1 101 ? 0.891 -12.816 22.317 1.00 86.12 101 ALA A N 1
ATOM 756 C CA . ALA A 1 101 ? 1.657 -13.944 21.784 1.00 86.12 101 ALA A CA 1
ATOM 757 C C . ALA A 1 101 ? 2.921 -13.510 21.011 1.00 86.12 101 ALA A C 1
ATOM 759 O O . ALA A 1 101 ? 3.679 -14.356 20.534 1.00 86.12 101 ALA A O 1
ATOM 760 N N . GLY A 1 102 ? 3.173 -12.201 20.895 1.00 86.94 102 GLY A N 1
ATOM 761 C CA . GLY A 1 102 ? 4.347 -11.649 20.221 1.00 86.94 102 GLY A CA 1
ATOM 762 C C . GLY A 1 102 ? 4.217 -11.586 18.699 1.00 86.94 102 GLY A C 1
ATOM 763 O O . GLY A 1 102 ? 5.226 -11.440 18.010 1.00 86.94 102 GLY A O 1
ATOM 764 N N . VAL A 1 103 ? 2.997 -11.692 18.164 1.00 88.25 103 VAL A N 1
ATOM 765 C CA . VAL A 1 103 ? 2.729 -11.568 16.729 1.00 88.25 103 VAL A CA 1
ATOM 766 C C . VAL A 1 103 ? 2.392 -10.116 16.402 1.00 88.25 103 VAL A C 1
ATOM 768 O O . VAL A 1 103 ? 1.469 -9.539 16.977 1.00 88.25 103 VAL A O 1
ATOM 771 N N . LEU A 1 104 ? 3.135 -9.541 15.453 1.00 89.81 104 LEU A N 1
ATOM 772 C CA . LEU A 1 104 ? 2.849 -8.241 14.851 1.00 89.81 104 LEU A CA 1
ATOM 773 C C . LEU A 1 104 ? 2.220 -8.455 13.473 1.00 89.81 104 LEU A C 1
ATOM 775 O O . LEU A 1 104 ? 2.817 -9.086 12.604 1.00 89.81 104 LEU A O 1
ATOM 779 N N . MET A 1 105 ? 1.032 -7.900 13.271 1.00 90.56 105 MET A N 1
ATOM 780 C CA . MET A 1 105 ? 0.278 -7.970 12.023 1.00 90.56 105 MET A CA 1
ATOM 781 C C . MET A 1 105 ? 0.183 -6.586 11.395 1.00 90.56 105 MET A C 1
ATOM 783 O O . MET A 1 105 ? -0.006 -5.599 12.103 1.00 90.56 105 MET A O 1
ATOM 787 N N . ALA A 1 106 ? 0.284 -6.522 10.070 1.00 90.50 106 ALA A N 1
ATOM 788 C CA . ALA A 1 106 ? 0.147 -5.298 9.295 1.00 90.50 106 ALA A CA 1
ATOM 789 C C . ALA A 1 106 ? -0.964 -5.474 8.254 1.00 90.50 106 ALA A C 1
ATOM 791 O O . ALA A 1 106 ? -0.929 -6.407 7.457 1.00 90.50 106 ALA A O 1
ATOM 792 N N . TYR A 1 107 ? -1.940 -4.571 8.262 1.00 84.44 107 TYR A N 1
ATOM 793 C CA . TYR A 1 107 ? -3.071 -4.554 7.339 1.00 84.44 107 TYR A CA 1
ATOM 794 C C . TYR A 1 107 ? -3.074 -3.249 6.563 1.00 84.44 107 TYR A C 1
ATOM 796 O O . TYR A 1 107 ? -2.968 -2.188 7.171 1.00 84.44 107 TYR A O 1
ATOM 804 N N . GLN A 1 108 ? -3.246 -3.291 5.246 1.00 82.94 108 GLN A N 1
ATOM 805 C CA . GLN A 1 108 ? -3.485 -2.069 4.483 1.00 82.94 108 GLN A CA 1
ATOM 806 C C . GLN A 1 108 ? -4.906 -1.562 4.763 1.00 82.94 108 GLN A C 1
ATOM 808 O O . GLN A 1 108 ? -5.876 -2.306 4.626 1.00 82.94 108 GLN A O 1
ATOM 813 N N . VAL A 1 109 ? -5.047 -0.310 5.208 1.00 73.06 109 VAL A N 1
ATOM 814 C CA . VAL A 1 109 ? -6.341 0.274 5.601 1.00 73.06 109 VAL A CA 1
ATOM 815 C C . VAL A 1 109 ? -6.593 1.568 4.834 1.00 73.06 109 VAL A C 1
ATOM 817 O O . VAL A 1 109 ? -6.552 2.660 5.394 1.00 73.06 109 VAL A O 1
ATOM 820 N N . GLY A 1 110 ? -6.896 1.420 3.546 1.00 52.56 110 GLY A N 1
ATOM 821 C CA . GLY A 1 110 ? -7.233 2.507 2.625 1.00 52.56 110 GLY A CA 1
ATOM 822 C C . GLY A 1 110 ? -6.578 2.289 1.266 1.00 52.56 110 GLY A C 1
ATOM 823 O O . GLY A 1 110 ? -5.440 1.832 1.207 1.00 52.56 110 GLY A O 1
ATOM 824 N N . ALA A 1 111 ? -7.296 2.600 0.181 1.00 36.44 111 ALA A N 1
ATOM 825 C CA . ALA A 1 111 ? -6.675 2.714 -1.136 1.00 36.44 111 ALA A CA 1
ATOM 826 C C . ALA A 1 111 ? -5.536 3.739 -1.039 1.00 36.44 111 ALA A C 1
ATOM 828 O O . ALA A 1 111 ? -5.704 4.721 -0.304 1.00 36.44 111 ALA A O 1
ATOM 829 N N . PRO A 1 112 ? -4.408 3.544 -1.743 1.00 33.50 112 PRO A N 1
ATOM 830 C CA . PRO A 1 112 ? -3.391 4.572 -1.826 1.00 33.50 112 PRO A CA 1
ATOM 831 C C . PRO A 1 112 ? -4.063 5.784 -2.472 1.00 33.50 112 PRO A C 1
ATOM 833 O O . PRO A 1 112 ? -4.238 5.855 -3.684 1.00 33.50 112 PRO A O 1
ATOM 836 N N . SER A 1 113 ? -4.507 6.751 -1.665 1.00 31.80 113 SER A N 1
ATOM 837 C CA . SER A 1 113 ? -4.584 8.105 -2.177 1.00 31.80 113 SER A CA 1
ATOM 838 C C . SER A 1 113 ? -3.170 8.378 -2.642 1.00 31.80 113 SER A C 1
ATOM 840 O O . SER A 1 113 ? -2.256 8.238 -1.827 1.00 31.80 113 SER A O 1
ATOM 842 N N . ALA A 1 114 ? -3.012 8.683 -3.927 1.00 35.12 114 ALA A N 1
ATOM 843 C CA . ALA A 1 114 ? -1.797 9.216 -4.514 1.00 35.12 114 ALA A CA 1
ATOM 844 C C . ALA A 1 114 ? -1.420 10.504 -3.766 1.00 35.12 114 ALA A C 1
ATOM 846 O O . ALA A 1 114 ? -1.673 11.622 -4.197 1.00 35.12 114 ALA A O 1
ATOM 847 N N . GLN A 1 115 ? -0.921 10.344 -2.554 1.00 33.62 115 GLN A N 1
ATOM 848 C CA . GLN A 1 115 ? -0.090 11.292 -1.876 1.00 33.62 115 GLN A CA 1
ATOM 849 C C . GLN A 1 115 ? 1.275 10.688 -2.068 1.00 33.62 115 GLN A C 1
ATOM 851 O O . GLN A 1 115 ? 1.642 9.727 -1.391 1.00 33.62 115 GLN A O 1
ATOM 856 N N . GLU A 1 116 ? 1.938 11.223 -3.092 1.00 34.16 116 GLU A N 1
ATOM 857 C CA . GLU A 1 116 ? 3.381 11.333 -3.172 1.00 34.16 116 GLU A CA 1
ATOM 858 C C . GLU A 1 116 ? 3.971 11.070 -1.790 1.00 34.16 116 GLU A C 1
ATOM 860 O O . GLU A 1 116 ? 3.721 11.824 -0.840 1.00 34.16 116 GLU A O 1
ATOM 865 N N . VAL A 1 117 ? 4.738 9.987 -1.662 1.00 36.41 117 VAL A N 1
ATOM 866 C CA . VAL A 1 117 ? 5.718 9.899 -0.591 1.00 36.41 117 VAL A CA 1
ATOM 867 C C . VAL A 1 117 ? 6.710 11.010 -0.907 1.00 36.41 117 VAL A C 1
ATOM 869 O O . VAL A 1 117 ? 7.756 10.797 -1.514 1.00 36.41 117 VAL A O 1
ATOM 872 N N . ALA A 1 118 ? 6.343 12.239 -0.543 1.00 38.75 118 ALA A N 1
ATOM 873 C CA . ALA A 1 118 ? 7.279 13.303 -0.337 1.00 38.75 118 ALA A CA 1
ATOM 874 C C . ALA A 1 118 ? 8.201 12.735 0.727 1.00 38.75 118 ALA A C 1
ATOM 876 O O . ALA A 1 118 ? 7.847 12.624 1.902 1.00 38.75 118 ALA A O 1
ATOM 877 N N . SER A 1 119 ? 9.350 12.254 0.266 1.00 41.53 119 SER A N 1
ATOM 878 C CA . SER A 1 119 ? 10.476 11.952 1.112 1.00 41.53 119 SER A CA 1
ATOM 879 C C . SER A 1 119 ? 10.681 13.224 1.921 1.00 41.53 119 SER A C 1
ATOM 881 O O . SER A 1 119 ? 11.170 14.225 1.397 1.00 41.53 119 SER A O 1
ATOM 883 N N . GLU A 1 120 ? 10.203 13.246 3.168 1.00 42.75 120 GLU A N 1
ATOM 884 C CA . GLU A 1 120 ? 10.473 14.342 4.084 1.00 42.75 120 GLU A CA 1
ATOM 885 C C . GLU A 1 120 ? 11.952 14.229 4.473 1.00 42.75 120 GLU A C 1
ATOM 887 O O . GLU A 1 120 ? 12.329 14.001 5.623 1.00 42.75 120 GLU A O 1
ATOM 892 N N . THR A 1 121 ? 12.850 14.448 3.507 1.00 51.56 121 THR A N 1
ATOM 893 C CA . THR A 1 121 ? 14.053 15.197 3.807 1.00 51.56 121 THR A CA 1
ATOM 894 C C . THR A 1 121 ? 13.536 16.499 4.374 1.00 51.56 121 THR A C 1
ATOM 896 O O . THR A 1 121 ? 13.042 17.349 3.632 1.00 51.56 121 THR A O 1
ATOM 899 N N . SER A 1 122 ? 13.540 16.601 5.704 1.00 56.44 122 SER A N 1
ATOM 900 C CA . SER A 1 122 ? 13.061 17.798 6.374 1.00 56.44 122 SER A CA 1
ATOM 901 C C . SER A 1 122 ? 13.648 19.016 5.649 1.00 56.44 122 SER A C 1
ATOM 903 O O . SER A 1 122 ? 14.831 18.993 5.285 1.00 56.44 122 SER A O 1
ATOM 905 N N . PRO A 1 123 ? 12.865 20.077 5.388 1.00 63.19 123 PRO A N 1
ATOM 906 C CA . PRO A 1 123 ? 13.336 21.233 4.617 1.00 63.19 123 PRO A CA 1
ATOM 907 C C . PRO A 1 123 ? 14.631 21.832 5.199 1.00 63.19 123 PRO A C 1
ATOM 909 O O . PRO A 1 123 ? 15.416 22.462 4.491 1.00 63.19 123 PRO A O 1
ATOM 912 N N . LEU A 1 124 ? 14.902 21.549 6.479 1.00 73.19 124 LEU A N 1
ATOM 913 C CA . LEU A 1 124 ? 16.166 21.782 7.163 1.00 73.19 124 LEU A CA 1
ATOM 914 C C . LEU A 1 124 ? 17.375 21.116 6.477 1.00 73.19 124 LEU A C 1
ATOM 916 O O . LEU A 1 124 ? 18.373 21.793 6.258 1.00 73.19 124 LEU A O 1
ATOM 920 N N . TRP A 1 125 ? 17.321 19.827 6.127 1.00 70.56 125 TRP A N 1
ATOM 921 C CA . TRP A 1 125 ? 18.442 19.123 5.488 1.00 70.56 125 TRP A CA 1
ATOM 922 C C 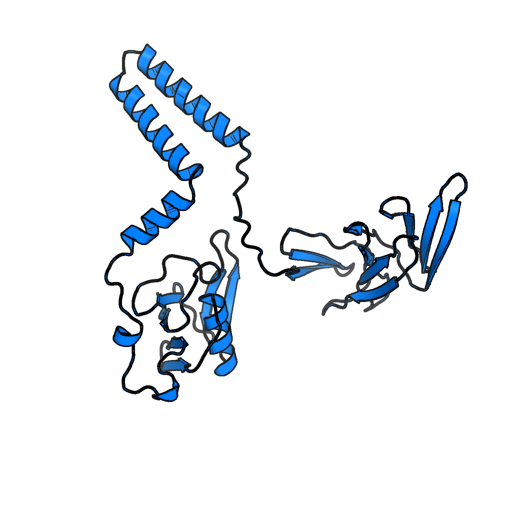. TRP A 1 125 ? 18.734 19.660 4.085 1.00 70.56 125 TRP A C 1
ATOM 924 O O . TRP A 1 125 ? 19.902 19.854 3.743 1.00 70.56 125 TRP A O 1
ATOM 934 N N . GLY A 1 126 ? 17.692 19.991 3.315 1.00 71.62 126 GLY A N 1
ATOM 935 C CA . GLY A 1 126 ? 17.836 20.674 2.026 1.00 71.62 126 GLY A CA 1
ATOM 936 C C . GLY A 1 126 ? 18.505 22.046 2.170 1.00 71.62 126 GLY A C 1
ATOM 937 O O . GLY A 1 126 ? 19.458 22.359 1.455 1.00 71.62 126 GLY A O 1
ATOM 938 N N . LEU A 1 127 ? 18.080 22.840 3.160 1.00 76.94 127 LEU A N 1
ATOM 939 C CA . LEU A 1 127 ? 18.694 24.132 3.492 1.00 76.94 127 LEU A CA 1
ATOM 940 C C . LEU A 1 127 ? 20.148 23.992 3.968 1.00 76.94 127 LEU A C 1
ATOM 942 O O . LEU A 1 127 ? 21.003 24.794 3.587 1.00 76.94 127 LEU A O 1
ATOM 946 N N . VAL A 1 128 ? 20.465 22.973 4.769 1.00 82.88 128 VAL A N 1
ATOM 947 C CA . VAL A 1 128 ? 21.833 22.697 5.235 1.00 82.88 128 VAL A CA 1
ATOM 948 C C . VAL A 1 128 ? 22.738 22.320 4.059 1.00 82.88 128 VAL A C 1
ATOM 950 O O . VAL A 1 128 ? 23.824 22.879 3.920 1.00 82.88 128 VAL A O 1
ATOM 953 N N . ALA A 1 129 ? 22.289 21.441 3.162 1.00 79.19 129 ALA A N 1
ATOM 954 C CA . ALA A 1 129 ? 23.057 21.074 1.973 1.00 79.19 129 ALA A CA 1
ATOM 955 C C . ALA A 1 129 ? 23.314 22.292 1.065 1.00 79.19 129 ALA A C 1
ATOM 957 O O . ALA A 1 129 ? 24.446 22.534 0.635 1.00 79.19 129 ALA A O 1
ATOM 958 N N . LEU A 1 130 ? 22.285 23.115 0.843 1.00 81.12 130 LEU A N 1
ATOM 959 C CA . LEU A 1 130 ? 22.368 24.311 0.007 1.00 81.12 130 LEU A CA 1
ATOM 960 C C . LEU A 1 130 ? 23.296 25.373 0.615 1.00 81.12 130 LEU A C 1
ATOM 962 O O . LEU A 1 130 ? 24.121 25.955 -0.090 1.00 81.12 130 LEU A O 1
ATOM 966 N N . THR A 1 131 ? 23.234 25.584 1.931 1.00 84.94 131 THR A N 1
ATOM 967 C CA . THR A 1 131 ? 24.132 26.518 2.627 1.00 84.94 131 THR A CA 1
ATOM 968 C C . THR A 1 131 ? 25.587 26.056 2.590 1.00 84.94 131 THR A C 1
ATOM 970 O O . THR A 1 131 ? 26.462 26.870 2.293 1.00 84.94 131 THR A O 1
ATOM 973 N N . VAL A 1 132 ? 25.867 24.764 2.789 1.00 87.38 132 VAL A N 1
ATOM 974 C CA . VAL A 1 132 ? 27.226 24.205 2.654 1.00 87.38 132 VAL A CA 1
ATOM 975 C C . VAL A 1 132 ? 27.766 24.403 1.235 1.00 87.38 132 VAL A C 1
ATOM 977 O O . VAL A 1 132 ? 28.894 24.872 1.067 1.00 87.38 132 VAL A O 1
ATOM 980 N N . CYS A 1 133 ? 26.951 24.126 0.217 1.00 85.31 133 CYS A N 1
ATOM 981 C CA . CYS A 1 133 ? 27.292 24.353 -1.187 1.00 85.31 133 CYS A CA 1
ATOM 982 C C . CYS A 1 133 ? 27.638 25.821 -1.487 1.00 85.31 133 CYS A C 1
ATOM 984 O O . CYS A 1 133 ? 28.677 26.108 -2.090 1.00 85.31 133 CYS A O 1
ATOM 986 N N . LEU A 1 134 ? 26.802 26.765 -1.038 1.00 86.94 134 LEU A N 1
ATOM 987 C CA . LEU A 1 134 ? 27.016 28.199 -1.259 1.00 86.94 134 LEU A CA 1
ATOM 988 C C . LEU A 1 134 ? 28.259 28.720 -0.529 1.00 86.94 134 LEU A C 1
ATOM 990 O O . LEU A 1 134 ? 29.035 29.483 -1.106 1.00 86.94 134 LEU A O 1
ATOM 994 N N . VAL A 1 135 ? 28.486 28.282 0.712 1.00 89.88 135 VAL A N 1
ATOM 995 C CA . VAL A 1 135 ? 29.686 28.639 1.484 1.00 89.88 135 VAL A CA 1
ATOM 996 C C . VAL A 1 135 ? 30.944 28.080 0.815 1.00 89.88 135 VAL A C 1
ATOM 998 O O . VAL A 1 135 ? 31.939 28.795 0.695 1.00 89.88 135 VAL A O 1
ATOM 1001 N N . GLY A 1 136 ? 30.900 26.841 0.318 1.00 86.94 136 GLY A N 1
ATOM 1002 C CA . GLY A 1 136 ? 32.004 26.227 -0.422 1.00 86.94 136 GLY A CA 1
ATOM 1003 C C . GLY A 1 136 ? 32.345 26.978 -1.712 1.00 86.94 136 GLY A C 1
ATOM 1004 O O . GLY A 1 136 ? 33.516 27.274 -1.968 1.00 86.94 136 GLY A O 1
ATOM 1005 N N . ALA A 1 137 ? 31.329 27.356 -2.493 1.00 87.25 137 ALA A N 1
ATOM 1006 C CA . ALA A 1 137 ? 31.506 28.158 -3.703 1.00 87.25 137 ALA A CA 1
ATOM 1007 C C . ALA A 1 137 ? 32.077 29.554 -3.386 1.00 87.25 137 ALA A C 1
ATOM 1009 O O . ALA A 1 137 ? 33.040 29.988 -4.023 1.00 87.25 137 ALA A O 1
ATOM 1010 N N . ALA A 1 138 ? 31.553 30.233 -2.360 1.00 87.56 138 ALA A N 1
ATOM 1011 C CA . ALA A 1 138 ? 32.042 31.542 -1.924 1.00 87.56 138 ALA A CA 1
ATOM 1012 C C . ALA A 1 138 ? 33.495 31.487 -1.419 1.00 87.56 138 ALA A C 1
ATOM 1014 O O . ALA A 1 138 ? 34.302 32.363 -1.737 1.00 87.56 138 ALA A O 1
ATOM 1015 N N . TRP A 1 139 ? 33.864 30.434 -0.686 1.00 91.88 139 TRP A N 1
ATOM 1016 C CA . TRP A 1 139 ? 35.230 30.225 -0.206 1.00 91.88 139 TRP A CA 1
ATOM 1017 C C . TRP A 1 139 ? 36.226 29.991 -1.351 1.00 91.88 139 TRP A C 1
ATOM 1019 O O . TRP A 1 139 ? 37.316 30.568 -1.354 1.00 91.88 139 TRP A O 1
ATOM 1029 N N . LEU A 1 140 ? 35.849 29.195 -2.360 1.00 88.88 140 LEU A N 1
ATOM 1030 C CA . LEU A 1 140 ? 36.662 28.987 -3.565 1.00 88.88 140 LEU A CA 1
ATOM 1031 C C . LEU A 1 140 ? 36.833 30.281 -4.370 1.00 88.88 140 LEU A C 1
ATOM 1033 O O . LEU A 1 140 ? 37.947 30.593 -4.803 1.00 88.88 140 LEU A O 1
ATOM 1037 N N . ALA A 1 141 ? 35.760 31.064 -4.514 1.00 87.50 141 ALA A N 1
ATOM 1038 C CA . ALA A 1 141 ? 35.805 32.367 -5.171 1.00 87.50 141 ALA A CA 1
ATOM 1039 C C . ALA A 1 141 ? 36.740 33.339 -4.429 1.00 87.50 141 ALA A C 1
ATOM 1041 O O . ALA A 1 141 ? 37.574 33.989 -5.059 1.00 87.50 141 ALA A O 1
ATOM 1042 N N . GLY A 1 142 ? 36.689 33.359 -3.091 1.00 87.12 142 GLY A N 1
ATOM 1043 C CA . GLY A 1 142 ? 37.586 34.152 -2.242 1.00 87.12 142 GLY A CA 1
ATOM 1044 C C . GLY A 1 142 ? 39.068 33.768 -2.348 1.00 87.12 142 GLY A C 1
ATOM 1045 O O . GLY A 1 142 ? 39.936 34.576 -2.028 1.00 87.12 142 GLY A O 1
ATOM 1046 N N . ARG A 1 143 ? 39.382 32.564 -2.848 1.00 90.62 143 ARG A N 1
ATOM 1047 C CA . ARG A 1 143 ? 40.754 32.111 -3.146 1.00 90.62 143 ARG A CA 1
ATOM 1048 C C . ARG A 1 143 ? 41.192 32.352 -4.595 1.00 90.62 143 ARG A C 1
ATOM 1050 O O . ARG A 1 143 ? 42.227 31.834 -5.006 1.00 90.62 143 ARG A O 1
ATOM 1057 N N . GLY A 1 144 ? 40.416 33.103 -5.378 1.00 87.50 144 GLY A N 1
ATOM 1058 C CA . GLY A 1 144 ? 40.715 33.380 -6.786 1.00 87.50 144 GLY A CA 1
ATOM 1059 C C . GLY A 1 144 ? 40.449 32.201 -7.728 1.00 87.50 144 GLY A C 1
ATOM 1060 O O . GLY A 1 144 ? 40.809 32.265 -8.900 1.00 87.50 144 GLY A O 1
ATOM 1061 N N . ARG A 1 145 ? 39.797 31.129 -7.250 1.00 88.88 145 ARG A N 1
ATOM 1062 C CA . ARG A 1 145 ? 39.422 29.946 -8.046 1.00 88.88 145 ARG A CA 1
ATOM 1063 C C . ARG A 1 145 ? 37.991 30.080 -8.573 1.00 88.88 145 ARG A C 1
ATOM 1065 O O . ARG A 1 145 ? 37.132 29.243 -8.299 1.00 88.88 145 ARG A O 1
ATOM 1072 N N . SER A 1 146 ? 37.725 31.153 -9.315 1.00 85.38 146 SER A N 1
ATOM 1073 C CA . SER A 1 146 ? 36.382 31.505 -9.805 1.00 85.38 146 SER A CA 1
ATOM 1074 C C . SER A 1 146 ? 35.753 30.420 -10.688 1.00 85.38 146 SER A C 1
ATOM 1076 O O . SER A 1 146 ? 34.567 30.130 -10.551 1.00 85.38 146 SER A O 1
ATOM 1078 N N . THR A 1 147 ? 36.546 29.760 -11.534 1.00 89.38 147 THR A N 1
ATOM 1079 C CA . THR A 1 147 ? 36.073 28.655 -12.381 1.00 89.38 147 THR A CA 1
ATOM 1080 C C . THR A 1 147 ? 35.596 27.458 -11.558 1.00 89.38 147 THR A C 1
ATOM 1082 O O . THR A 1 147 ? 34.563 26.868 -11.865 1.00 89.38 147 THR A O 1
ATOM 1085 N N . ASP A 1 148 ? 36.312 27.108 -10.488 1.00 86.75 148 ASP A N 1
ATOM 1086 C CA . ASP A 1 148 ? 35.938 25.984 -9.624 1.00 86.75 148 ASP A CA 1
ATOM 1087 C C . ASP A 1 148 ? 34.728 26.326 -8.750 1.00 86.75 148 ASP A C 1
ATOM 1089 O O . ASP A 1 148 ? 33.861 25.480 -8.545 1.00 86.75 148 ASP A O 1
ATOM 1093 N N . ALA A 1 149 ? 34.618 27.581 -8.301 1.00 86.44 149 ALA A N 1
ATOM 1094 C CA . ALA A 1 149 ? 33.430 28.074 -7.610 1.00 86.44 149 ALA A CA 1
ATOM 1095 C C . ALA A 1 149 ? 32.172 27.957 -8.486 1.00 86.44 149 ALA A C 1
ATOM 1097 O O . ALA A 1 149 ? 31.133 27.502 -8.010 1.00 86.44 149 ALA A O 1
ATOM 1098 N N . TRP A 1 150 ? 32.275 28.299 -9.776 1.00 87.44 150 TRP A N 1
ATOM 1099 C CA . TRP A 1 150 ? 31.163 28.173 -10.722 1.00 87.44 150 TRP A CA 1
ATOM 1100 C C . TRP A 1 150 ? 30.757 26.716 -10.964 1.00 87.44 150 TRP A C 1
ATOM 1102 O O . TRP A 1 150 ? 29.568 26.402 -11.020 1.00 87.44 150 TRP A O 1
ATOM 1112 N N . ARG A 1 151 ? 31.730 25.802 -11.045 1.00 88.94 151 ARG A N 1
ATOM 1113 C CA . ARG A 1 151 ? 31.471 24.358 -11.166 1.00 88.94 151 ARG A CA 1
ATOM 1114 C C . ARG A 1 151 ? 30.745 23.801 -9.944 1.00 88.94 151 ARG A C 1
ATOM 1116 O O . ARG A 1 151 ? 29.768 23.082 -10.100 1.00 88.94 151 ARG A O 1
ATOM 1123 N N . VAL A 1 152 ? 31.188 24.161 -8.739 1.00 87.25 152 VAL A N 1
ATOM 1124 C CA . VAL A 1 152 ? 30.533 23.728 -7.493 1.00 87.25 152 VAL A CA 1
ATOM 1125 C C . VAL A 1 152 ? 29.121 24.304 -7.392 1.00 87.25 152 VAL A C 1
ATOM 1127 O O . VAL A 1 152 ? 28.187 23.574 -7.080 1.00 87.25 152 VAL A O 1
ATOM 1130 N N . PHE A 1 153 ? 28.943 25.585 -7.718 1.00 86.88 153 PHE A N 1
ATOM 1131 C CA . PHE A 1 153 ? 27.632 26.231 -7.697 1.00 86.88 153 PHE A CA 1
ATOM 1132 C C . PHE A 1 153 ? 26.642 25.583 -8.675 1.00 86.88 153 PHE A C 1
ATOM 1134 O O . PHE A 1 153 ? 25.532 25.237 -8.281 1.00 86.88 153 PHE A O 1
ATOM 1141 N N . THR A 1 154 ? 27.049 25.379 -9.931 1.00 88.88 154 THR A N 1
ATOM 1142 C CA . THR A 1 154 ? 26.194 24.762 -10.962 1.00 88.88 154 THR A CA 1
ATOM 1143 C C . THR A 1 154 ? 25.843 23.315 -10.630 1.00 88.88 154 THR A C 1
ATOM 1145 O O . THR A 1 154 ? 24.683 22.933 -10.753 1.00 88.88 154 THR A O 1
ATOM 1148 N N . LEU A 1 155 ? 26.801 22.530 -10.130 1.00 86.81 155 LEU A N 1
ATOM 1149 C CA . LEU A 1 155 ? 26.555 21.155 -9.696 1.00 86.81 155 LEU A CA 1
ATOM 1150 C C . LEU A 1 155 ? 25.568 21.090 -8.520 1.00 86.81 155 LEU A C 1
ATOM 1152 O O . LEU A 1 155 ? 24.633 20.294 -8.547 1.00 86.81 155 LEU A O 1
ATOM 1156 N N . CYS A 1 156 ? 25.724 21.963 -7.522 1.00 84.56 156 CYS A N 1
ATOM 1157 C CA . CYS A 1 156 ? 24.787 22.043 -6.403 1.00 84.56 156 CYS A CA 1
ATOM 1158 C C . CYS A 1 156 ? 23.393 22.516 -6.840 1.00 84.56 156 CYS A C 1
ATOM 1160 O O . CYS A 1 156 ? 22.398 22.000 -6.344 1.00 84.56 156 CYS A O 1
ATOM 1162 N N . ALA A 1 157 ? 23.304 23.460 -7.781 1.00 82.38 157 ALA A N 1
ATOM 1163 C CA . ALA A 1 157 ? 22.027 23.919 -8.321 1.00 82.38 157 ALA A CA 1
ATOM 1164 C C . ALA A 1 157 ? 21.270 22.789 -9.039 1.00 82.38 157 ALA A C 1
ATOM 1166 O O . ALA A 1 157 ? 20.072 22.637 -8.827 1.00 82.38 157 ALA A O 1
ATOM 1167 N N . VAL A 1 158 ? 21.971 21.964 -9.825 1.00 82.75 158 VAL A N 1
ATOM 1168 C CA . VAL A 1 158 ? 21.382 20.784 -10.478 1.00 82.75 158 VAL A CA 1
ATOM 1169 C C . VAL A 1 158 ? 20.925 19.752 -9.448 1.00 82.75 158 VAL A C 1
ATOM 1171 O O . VAL A 1 158 ? 19.799 19.278 -9.530 1.00 82.75 158 VAL A O 1
ATOM 1174 N N . ALA A 1 159 ? 21.752 19.438 -8.446 1.00 81.12 159 ALA A N 1
ATOM 1175 C CA . ALA A 1 159 ? 21.381 18.484 -7.400 1.00 81.12 159 ALA A CA 1
ATOM 1176 C C . ALA A 1 159 ? 20.135 18.933 -6.618 1.00 81.12 159 ALA A C 1
ATOM 1178 O O . ALA A 1 159 ? 19.230 18.140 -6.384 1.00 81.12 159 ALA A O 1
ATOM 1179 N N . VAL A 1 160 ? 20.055 20.218 -6.258 1.00 76.62 160 VAL A N 1
ATOM 1180 C CA . VAL A 1 160 ? 18.877 20.788 -5.587 1.00 76.62 160 VAL A CA 1
ATOM 1181 C C . VAL A 1 160 ? 17.656 20.760 -6.501 1.00 76.62 160 VAL A C 1
ATOM 1183 O O . VAL A 1 160 ? 16.574 20.430 -6.032 1.00 76.62 160 VAL A O 1
ATOM 1186 N N . ALA A 1 161 ? 17.813 21.075 -7.790 1.00 75.94 161 ALA A N 1
ATOM 1187 C CA . ALA A 1 161 ? 16.712 21.019 -8.746 1.00 75.94 161 ALA A CA 1
ATOM 1188 C C . ALA A 1 161 ? 16.144 19.598 -8.876 1.00 75.94 161 ALA A C 1
ATOM 1190 O O . ALA A 1 161 ? 14.932 19.440 -8.830 1.00 75.94 161 ALA A O 1
ATOM 1191 N N . LEU A 1 162 ? 17.001 18.575 -8.955 1.00 70.62 162 LEU A N 1
ATOM 1192 C CA . LEU A 1 162 ? 16.578 17.170 -9.009 1.00 70.62 162 LEU A CA 1
ATOM 1193 C C . LEU A 1 162 ? 15.882 16.710 -7.719 1.00 70.62 162 LEU A C 1
ATOM 1195 O O . LEU A 1 162 ? 14.929 15.946 -7.781 1.00 70.62 162 LEU A O 1
ATOM 1199 N N . LEU A 1 163 ? 16.333 17.186 -6.554 1.00 71.81 163 LEU A N 1
ATOM 1200 C CA . LEU A 1 163 ? 15.721 16.842 -5.265 1.00 71.81 163 LEU A CA 1
ATOM 1201 C C . LEU A 1 163 ? 14.388 17.561 -5.019 1.00 71.81 163 LEU A C 1
ATOM 1203 O O . LEU A 1 163 ? 13.509 17.011 -4.368 1.00 71.81 163 LEU A O 1
ATOM 1207 N N . MET A 1 164 ? 14.249 18.798 -5.499 1.00 66.81 164 MET A N 1
ATOM 1208 C CA . MET A 1 164 ? 13.041 19.613 -5.309 1.00 66.81 164 MET A CA 1
ATOM 1209 C C . MET A 1 164 ? 11.965 19.338 -6.363 1.00 66.81 164 MET A C 1
ATOM 1211 O O . MET A 1 164 ? 10.826 19.756 -6.182 1.00 66.81 164 MET A O 1
ATOM 1215 N N . LEU A 1 165 ? 12.325 18.683 -7.469 1.00 72.56 165 LEU A N 1
ATOM 1216 C CA . LEU A 1 165 ? 11.430 18.376 -8.582 1.00 72.56 165 LEU A CA 1
ATOM 1217 C C . LEU A 1 165 ? 11.542 16.882 -8.923 1.00 72.56 165 LEU A C 1
ATOM 1219 O O . LEU A 1 165 ? 12.177 16.536 -9.924 1.00 72.56 165 LEU A O 1
ATOM 1223 N N . PRO A 1 166 ? 10.939 15.992 -8.112 1.00 64.75 166 PRO A N 1
ATOM 1224 C CA . PRO A 1 166 ? 10.897 14.558 -8.413 1.00 64.75 166 PRO A CA 1
ATOM 1225 C C . PRO A 1 166 ? 10.298 14.281 -9.804 1.00 64.75 166 PRO A C 1
ATOM 1227 O O . PRO A 1 166 ? 10.782 13.402 -10.517 1.00 64.75 166 PRO A O 1
ATOM 1230 N N . ASP A 1 167 ? 9.367 15.127 -10.253 1.00 61.62 167 ASP A N 1
ATOM 1231 C CA . ASP A 1 167 ? 8.770 15.084 -11.593 1.00 61.62 167 ASP A CA 1
ATOM 1232 C C . ASP A 1 167 ? 9.773 15.312 -12.738 1.00 61.62 167 ASP A C 1
ATOM 1234 O O . ASP A 1 167 ? 9.597 14.815 -13.853 1.00 61.62 167 ASP A O 1
ATOM 1238 N N . LEU A 1 168 ? 10.859 16.059 -12.501 1.00 66.31 168 LEU A N 1
ATOM 1239 C CA . LEU A 1 168 ? 11.920 16.202 -13.503 1.00 66.31 168 LEU A CA 1
ATOM 1240 C C . LEU A 1 168 ? 12.724 14.911 -13.643 1.00 66.31 168 LEU A C 1
ATOM 1242 O O . LEU A 1 168 ? 13.128 14.560 -14.747 1.00 66.31 168 LEU A O 1
ATOM 1246 N N . SER A 1 169 ? 12.935 14.187 -12.542 1.00 64.81 169 SER A N 1
ATOM 1247 C CA . SER A 1 169 ? 13.609 12.891 -12.593 1.00 64.81 169 SER A CA 1
ATOM 1248 C C . SER A 1 169 ? 12.757 11.856 -13.324 1.00 64.81 169 SER A C 1
ATOM 1250 O O . SER A 1 169 ? 13.286 11.118 -14.152 1.00 64.81 169 SER A O 1
ATOM 1252 N N . SER A 1 170 ? 11.450 11.802 -13.049 1.00 63.41 170 SER A N 1
ATOM 1253 C CA . SER A 1 170 ? 10.544 10.855 -13.708 1.00 63.41 170 SER A CA 1
ATOM 1254 C C . SER A 1 170 ? 10.372 11.169 -15.197 1.00 63.41 170 SER A C 1
ATOM 1256 O O . SER A 1 170 ? 10.475 10.265 -16.023 1.00 63.41 170 SER A O 1
ATOM 1258 N N . SER A 1 171 ? 10.217 12.446 -15.566 1.00 65.44 171 SER A N 1
ATOM 1259 C CA . SER A 1 171 ? 10.123 12.860 -16.975 1.00 65.44 171 SER A CA 1
ATOM 1260 C C . SER A 1 171 ? 11.411 12.621 -17.767 1.00 65.44 171 SER A C 1
ATOM 1262 O O . SER A 1 171 ? 11.347 12.264 -18.940 1.00 65.44 171 SER A O 1
ATOM 1264 N N . TRP A 1 172 ? 12.588 12.759 -17.152 1.00 65.44 172 TRP A N 1
ATOM 1265 C CA . TRP A 1 172 ? 13.858 12.430 -17.812 1.00 65.44 172 TRP A CA 1
ATOM 1266 C C . TRP A 1 172 ? 14.028 10.926 -18.028 1.00 65.44 172 TRP A C 1
ATOM 1268 O O . TRP A 1 172 ? 14.497 10.515 -19.089 1.00 65.44 172 TRP A O 1
ATOM 1278 N N . SER A 1 173 ? 13.631 10.106 -17.050 1.00 62.62 173 SER A N 1
ATOM 1279 C CA . SER A 1 173 ? 13.600 8.648 -17.203 1.00 62.62 173 SER A CA 1
ATOM 1280 C C . SER A 1 173 ? 12.627 8.215 -18.301 1.00 62.62 173 SER A C 1
ATOM 1282 O O . SER A 1 173 ? 12.965 7.334 -19.086 1.00 62.62 173 SER A O 1
ATOM 1284 N N . ALA A 1 174 ? 11.464 8.868 -18.399 1.00 62.81 174 ALA A N 1
ATOM 1285 C CA . ALA A 1 174 ? 10.495 8.634 -19.469 1.00 62.81 174 ALA A CA 1
ATOM 1286 C C . ALA A 1 174 ? 11.062 9.012 -20.849 1.00 62.81 174 ALA A C 1
ATOM 1288 O O . ALA A 1 174 ? 10.979 8.221 -21.780 1.00 62.81 174 ALA A O 1
ATOM 1289 N N . TRP A 1 175 ? 11.734 10.161 -20.962 1.00 65.31 175 TRP A N 1
ATOM 1290 C CA . TRP A 1 175 ? 12.359 10.603 -22.215 1.00 65.31 175 TRP A CA 1
ATOM 1291 C C . TRP A 1 175 ? 13.483 9.672 -22.697 1.00 65.31 175 TRP A C 1
ATOM 1293 O O . TRP A 1 175 ? 13.649 9.439 -23.889 1.00 65.31 175 TRP A O 1
ATOM 1303 N N . LEU A 1 176 ? 14.270 9.097 -21.782 1.00 62.03 176 LEU A N 1
ATOM 1304 C CA . LEU A 1 176 ? 15.284 8.094 -22.141 1.00 62.03 176 LEU A CA 1
ATOM 1305 C C . LEU A 1 176 ? 14.676 6.761 -22.605 1.00 62.03 176 LEU A C 1
ATOM 1307 O O . LEU A 1 176 ? 15.378 5.971 -23.237 1.00 62.03 176 LEU A O 1
ATOM 1311 N N . ALA A 1 177 ? 13.408 6.515 -22.278 1.00 57.19 177 ALA A N 1
ATOM 1312 C CA . ALA A 1 177 ? 12.660 5.330 -22.670 1.00 57.19 177 ALA A CA 1
ATOM 1313 C C . ALA A 1 177 ? 11.826 5.525 -23.945 1.00 57.19 177 ALA A C 1
ATOM 1315 O O . ALA A 1 177 ? 11.222 4.558 -24.401 1.00 57.19 177 ALA A O 1
ATOM 1316 N N . GLU A 1 178 ? 11.835 6.718 -24.557 1.00 51.84 178 GLU A N 1
ATOM 1317 C CA . GLU A 1 178 ? 11.268 6.962 -25.891 1.00 51.84 178 GLU A CA 1
ATOM 1318 C C . GLU A 1 178 ? 12.116 6.258 -26.966 1.00 51.84 178 GLU A C 1
ATOM 1320 O O . GLU A 1 178 ? 12.941 6.843 -27.672 1.00 51.84 178 GLU A O 1
ATOM 1325 N N . GLY A 1 179 ? 11.913 4.948 -27.062 1.00 48.56 179 GLY A N 1
ATOM 1326 C CA . GLY A 1 179 ? 12.267 4.098 -28.185 1.00 48.56 179 GLY A CA 1
ATOM 1327 C C . GLY A 1 179 ? 11.025 3.305 -28.573 1.00 48.56 179 GLY A C 1
ATOM 1328 O O . GLY A 1 179 ? 10.713 2.325 -27.909 1.00 48.56 179 GLY A O 1
ATOM 1329 N N . ASP A 1 180 ? 10.354 3.774 -29.629 1.00 52.34 180 ASP A N 1
ATOM 1330 C CA . ASP A 1 180 ? 9.116 3.266 -30.238 1.00 52.34 180 ASP A CA 1
ATOM 1331 C C . ASP A 1 180 ? 7.904 3.155 -29.289 1.00 52.34 180 ASP A C 1
ATOM 1333 O O . ASP A 1 180 ? 7.724 2.147 -28.617 1.00 52.34 180 ASP A O 1
ATOM 1337 N N . ASP A 1 181 ? 7.014 4.161 -29.308 1.00 54.25 181 ASP A N 1
ATOM 1338 C CA . ASP A 1 181 ? 5.619 4.024 -28.845 1.00 54.25 181 ASP A CA 1
ATOM 1339 C C . ASP A 1 181 ? 4.908 3.002 -29.743 1.00 54.25 181 ASP A C 1
ATOM 1341 O O . ASP A 1 181 ? 4.248 3.337 -30.731 1.00 54.25 181 ASP A O 1
ATOM 1345 N N . LEU A 1 182 ? 5.108 1.727 -29.439 1.00 60.88 182 LEU A N 1
ATOM 1346 C CA . LEU A 1 182 ? 4.386 0.643 -30.071 1.00 60.88 182 LEU A CA 1
ATOM 1347 C C . LEU A 1 182 ? 2.968 0.636 -29.506 1.00 60.88 182 LEU A C 1
ATOM 1349 O O . LEU A 1 182 ? 2.744 0.640 -28.292 1.00 60.88 182 LEU A O 1
ATOM 1353 N N . SER A 1 183 ? 1.990 0.665 -30.404 1.00 71.50 183 SER A N 1
ATOM 1354 C CA . SER A 1 183 ? 0.591 0.578 -30.013 1.00 71.50 183 SER A CA 1
ATOM 1355 C C . SER A 1 183 ? 0.256 -0.845 -29.556 1.00 71.50 183 SER A C 1
ATOM 1357 O O . SER A 1 183 ? 0.952 -1.811 -29.876 1.00 71.50 183 SER A O 1
ATOM 1359 N N . ALA A 1 184 ? -0.859 -1.006 -28.843 1.00 73.00 184 ALA A N 1
ATOM 1360 C CA . ALA A 1 184 ? -1.382 -2.334 -28.519 1.00 73.00 184 ALA A CA 1
ATOM 1361 C C . ALA A 1 184 ? -1.625 -3.193 -29.777 1.00 73.00 184 ALA A C 1
ATOM 1363 O O . ALA A 1 184 ? -1.525 -4.415 -29.710 1.00 73.00 184 ALA A O 1
ATOM 1364 N N . GLU A 1 185 ? -1.914 -2.559 -30.922 1.00 75.44 185 GLU A N 1
ATOM 1365 C CA . GLU A 1 185 ? -2.084 -3.234 -32.213 1.00 75.44 185 GLU A CA 1
ATOM 1366 C C . GLU A 1 185 ? -0.755 -3.784 -32.751 1.00 75.44 185 GLU A C 1
ATOM 1368 O O . GLU A 1 185 ? -0.740 -4.866 -33.336 1.00 75.44 185 GLU A O 1
ATOM 1373 N N . ASP A 1 186 ? 0.361 -3.089 -32.514 1.00 79.44 186 ASP A N 1
ATOM 1374 C CA . ASP A 1 186 ? 1.694 -3.531 -32.945 1.00 79.44 186 ASP A CA 1
ATOM 1375 C C . ASP A 1 186 ? 2.216 -4.703 -32.098 1.00 79.44 186 ASP A C 1
ATOM 1377 O O . ASP A 1 186 ? 2.940 -5.566 -32.597 1.00 79.44 186 ASP A O 1
ATOM 1381 N N . ALA A 1 187 ? 1.830 -4.756 -30.819 1.00 82.38 187 ALA A N 1
ATOM 1382 C CA . ALA A 1 187 ? 2.199 -5.823 -29.886 1.00 82.38 187 ALA A CA 1
ATOM 1383 C C . ALA A 1 187 ? 1.247 -7.039 -29.915 1.00 82.38 187 ALA A C 1
ATOM 1385 O O . ALA A 1 187 ? 1.492 -8.034 -29.223 1.00 82.38 187 ALA A O 1
ATOM 1386 N N . TRP A 1 188 ? 0.157 -6.959 -30.682 1.00 85.94 188 TRP A N 1
ATOM 1387 C CA . TRP A 1 188 ? -0.880 -7.983 -30.759 1.00 85.94 188 TRP A CA 1
ATOM 1388 C C . TRP A 1 188 ? -0.424 -9.239 -31.515 1.00 85.94 188 TRP A C 1
ATOM 1390 O O . TRP A 1 188 ? 0.127 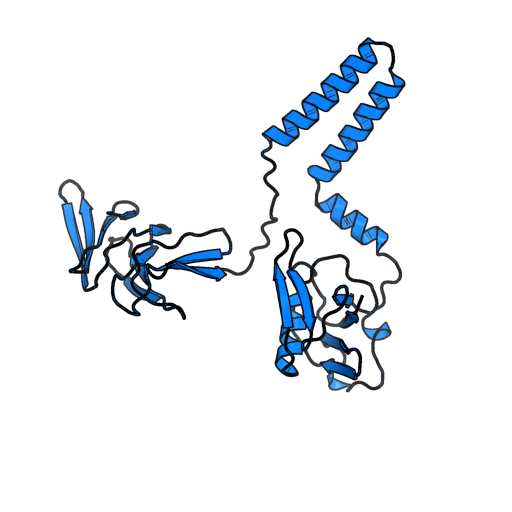-9.154 -32.614 1.00 85.94 188 TRP A O 1
ATOM 1400 N N . ASP A 1 189 ? -0.728 -10.426 -30.980 1.00 87.44 189 ASP A N 1
ATOM 1401 C CA . ASP A 1 189 ? -0.499 -11.693 -31.682 1.00 87.44 189 ASP A CA 1
ATOM 1402 C C . ASP A 1 189 ? -1.767 -12.144 -32.445 1.00 87.44 189 ASP A C 1
ATOM 1404 O O . ASP A 1 189 ? -2.808 -12.387 -31.826 1.00 87.44 189 ASP A O 1
ATOM 1408 N N . PRO A 1 190 ? -1.710 -12.337 -33.780 1.00 87.62 190 PRO A N 1
ATOM 1409 C CA . PRO A 1 190 ? -2.852 -12.787 -34.584 1.00 87.62 190 PRO A CA 1
ATOM 1410 C C . PRO A 1 190 ? -3.412 -14.167 -34.209 1.00 87.62 190 PRO A C 1
ATOM 1412 O O . PRO A 1 190 ? -4.475 -14.543 -34.701 1.00 87.62 190 PRO A O 1
ATOM 1415 N N . SER A 1 191 ? -2.686 -14.960 -33.416 1.00 90.31 191 SER A N 1
ATOM 1416 C CA . SER A 1 191 ? -3.152 -16.260 -32.927 1.00 90.31 191 SER A CA 1
ATOM 1417 C C . SER A 1 191 ? -4.108 -16.160 -31.734 1.00 90.31 191 SER A C 1
ATOM 1419 O O . SER A 1 191 ? -4.763 -17.153 -31.402 1.00 90.31 191 SER A O 1
ATOM 1421 N N . TRP A 1 192 ? -4.211 -14.990 -31.096 1.00 92.81 192 TRP A N 1
ATOM 1422 C CA . TRP A 1 192 ? -5.102 -14.773 -29.961 1.00 92.81 192 TRP A CA 1
ATOM 1423 C C . TRP A 1 192 ? -6.570 -14.623 -30.390 1.00 92.81 192 TRP A C 1
ATOM 1425 O O . TRP A 1 192 ? -6.853 -14.191 -31.508 1.00 92.81 192 TRP A O 1
ATOM 1435 N N . PRO A 1 193 ? -7.535 -14.970 -29.518 1.00 92.75 193 PRO A N 1
ATOM 1436 C CA . PRO A 1 193 ? -8.954 -14.801 -29.808 1.00 92.75 193 PRO A CA 1
ATOM 1437 C C . PRO A 1 193 ? -9.337 -13.348 -30.124 1.00 92.75 193 PRO A C 1
ATOM 1439 O O . PRO A 1 193 ? -9.035 -12.441 -29.351 1.00 92.75 193 PRO A O 1
ATOM 1442 N N . ASP A 1 194 ? -10.144 -13.145 -31.171 1.00 89.75 194 ASP A N 1
ATOM 1443 C CA . ASP A 1 194 ? -10.703 -11.826 -31.526 1.00 89.75 194 ASP A CA 1
ATOM 1444 C C . ASP A 1 194 ? -11.507 -11.186 -30.378 1.00 89.75 194 ASP A C 1
ATOM 1446 O O . ASP A 1 194 ? -11.644 -9.970 -30.306 1.00 89.75 194 ASP A O 1
ATOM 1450 N N . ALA A 1 195 ? -12.042 -11.998 -29.458 1.00 89.50 195 ALA A N 1
ATOM 1451 C CA . ALA A 1 195 ? -12.772 -11.521 -28.282 1.00 89.50 195 ALA A CA 1
ATOM 1452 C C . ALA A 1 195 ? -11.899 -10.710 -27.308 1.00 89.50 195 ALA A C 1
ATOM 1454 O O . ALA A 1 195 ? -12.438 -9.978 -26.482 1.00 89.50 195 ALA A O 1
ATOM 1455 N N . TRP A 1 196 ? -10.574 -10.848 -27.388 1.00 92.12 196 TRP A N 1
ATOM 1456 C CA . TRP A 1 196 ? -9.623 -10.100 -26.569 1.00 92.12 196 TRP A CA 1
ATOM 1457 C C . TRP A 1 196 ? -9.185 -8.786 -27.242 1.00 92.12 196 TRP A C 1
ATOM 1459 O O . TRP A 1 196 ? -8.478 -7.988 -26.624 1.00 92.12 196 TRP A O 1
ATOM 1469 N N . LEU A 1 197 ? -9.603 -8.520 -28.487 1.00 87.38 197 LEU A N 1
ATOM 1470 C CA . LEU A 1 197 ? -9.302 -7.255 -29.161 1.00 87.38 197 LEU A CA 1
ATOM 1471 C C . LEU A 1 197 ? -9.912 -6.083 -28.391 1.00 87.38 197 LEU A C 1
ATOM 1473 O O . LEU A 1 197 ? -11.079 -6.111 -28.000 1.00 87.38 197 LEU A O 1
ATOM 1477 N N . GLY A 1 198 ? -9.120 -5.032 -28.190 1.00 85.00 198 GLY A N 1
ATOM 1478 C CA . GLY A 1 198 ? -9.549 -3.868 -27.414 1.00 85.00 198 GLY A CA 1
ATOM 1479 C C . GLY A 1 198 ? -9.527 -4.078 -25.897 1.00 85.00 198 GLY A C 1
ATOM 1480 O O . GLY A 1 198 ? -9.916 -3.170 -25.167 1.00 85.00 198 GLY A O 1
ATOM 1481 N N . THR A 1 199 ? -9.069 -5.236 -25.415 1.00 91.62 199 THR A N 1
ATOM 1482 C CA . THR A 1 199 ? -8.949 -5.543 -23.982 1.00 91.62 199 THR A CA 1
ATOM 1483 C C . THR A 1 199 ? -7.492 -5.499 -23.524 1.00 91.62 199 THR A C 1
ATOM 1485 O O . THR A 1 199 ? -6.584 -5.224 -24.312 1.00 91.62 199 THR A O 1
ATOM 1488 N N . GLN A 1 200 ? -7.266 -5.740 -22.237 1.00 92.75 200 GLN A N 1
ATOM 1489 C CA . GLN A 1 200 ? -5.939 -5.897 -21.661 1.00 92.75 200 GLN A CA 1
ATOM 1490 C C . GLN A 1 200 ? -5.532 -7.374 -21.749 1.00 92.75 200 GLN A C 1
ATOM 1492 O O . GLN A 1 200 ? -6.302 -8.270 -21.388 1.00 92.75 200 GLN A O 1
ATOM 1497 N N . VAL A 1 201 ? -4.323 -7.622 -22.250 1.00 94.38 201 VAL A N 1
ATOM 1498 C CA . VAL A 1 201 ? -3.737 -8.962 -22.385 1.00 94.38 201 VAL A CA 1
ATOM 1499 C C . VAL A 1 201 ? -2.447 -9.021 -21.581 1.00 94.38 201 VAL A C 1
ATOM 1501 O O . VAL A 1 201 ? -1.638 -8.099 -21.645 1.00 94.38 201 VAL A O 1
ATOM 1504 N N . VAL A 1 202 ? -2.244 -10.107 -20.842 1.00 95.75 202 VAL A N 1
ATOM 1505 C CA . VAL A 1 202 ? -1.038 -10.388 -20.063 1.00 95.75 202 VAL A CA 1
ATOM 1506 C C . VAL A 1 202 ? -0.387 -11.662 -20.576 1.00 95.75 202 VAL A C 1
ATOM 1508 O O . VAL A 1 202 ? -1.038 -12.692 -20.742 1.00 95.75 202 VAL A O 1
ATOM 1511 N N . VAL A 1 203 ? 0.916 -11.595 -20.809 1.00 95.44 203 VAL A N 1
ATOM 1512 C CA . VAL A 1 203 ? 1.739 -12.710 -21.266 1.00 95.44 203 VAL A CA 1
ATOM 1513 C C . VAL A 1 203 ? 2.829 -12.967 -20.232 1.00 95.44 203 VAL A C 1
ATOM 1515 O O . VAL A 1 203 ? 3.625 -12.078 -19.952 1.00 95.44 203 VAL A O 1
ATOM 1518 N N . PHE A 1 204 ? 2.898 -14.180 -19.695 1.00 94.31 204 PHE A N 1
ATOM 1519 C CA . PHE A 1 204 ? 3.987 -14.640 -18.836 1.00 94.31 204 PHE A CA 1
ATOM 1520 C C . PHE A 1 204 ? 4.906 -15.565 -19.631 1.00 94.31 204 PHE A C 1
ATOM 1522 O O . PHE A 1 204 ? 4.507 -16.663 -20.024 1.00 94.31 204 PHE A O 1
ATOM 1529 N N . GLU A 1 205 ? 6.139 -15.133 -19.876 1.00 92.12 205 GLU A N 1
ATOM 1530 C CA . GLU A 1 205 ? 7.181 -15.956 -20.488 1.00 92.12 205 GLU A CA 1
ATOM 1531 C C . GLU A 1 205 ? 7.926 -16.738 -19.402 1.00 92.12 205 GLU A C 1
ATOM 1533 O O . GLU A 1 205 ? 8.929 -16.288 -18.846 1.00 92.12 205 GLU A O 1
ATOM 1538 N N . LEU A 1 206 ? 7.411 -17.924 -19.078 1.00 87.75 206 LEU A N 1
ATOM 1539 C CA . LEU A 1 206 ? 8.068 -18.860 -18.172 1.00 87.75 206 LEU A CA 1
ATOM 1540 C C . LEU A 1 206 ? 9.166 -19.627 -18.930 1.00 87.75 206 LEU A C 1
ATOM 1542 O O . LEU A 1 206 ? 9.169 -19.729 -20.156 1.00 87.75 206 LEU A O 1
ATOM 1546 N N . ALA A 1 207 ? 10.103 -20.234 -18.196 1.00 79.94 207 ALA A N 1
ATOM 1547 C CA . ALA A 1 207 ? 11.265 -20.904 -18.793 1.00 79.94 207 ALA A CA 1
ATOM 1548 C C . ALA A 1 207 ? 10.913 -22.036 -19.783 1.00 79.94 207 ALA A C 1
ATOM 1550 O O . ALA A 1 207 ? 11.687 -22.312 -20.699 1.00 79.94 207 ALA A O 1
ATOM 1551 N N . ASN A 1 208 ? 9.766 -22.698 -19.592 1.00 80.50 208 ASN A N 1
ATOM 1552 C CA . ASN A 1 208 ? 9.347 -23.854 -20.391 1.00 80.50 208 ASN A CA 1
ATOM 1553 C C . ASN A 1 208 ? 8.029 -23.642 -21.148 1.00 80.50 208 ASN A C 1
ATOM 1555 O O . ASN A 1 208 ? 7.681 -24.475 -21.985 1.00 80.50 208 ASN A O 1
ATOM 1559 N N . GLU A 1 209 ? 7.293 -22.570 -20.859 1.00 87.56 209 GLU A N 1
ATOM 1560 C CA . GLU A 1 209 ? 5.993 -22.304 -21.465 1.00 87.56 209 GLU A CA 1
ATOM 1561 C C . GLU A 1 209 ? 5.654 -20.814 -21.449 1.00 87.56 209 GLU A C 1
ATOM 1563 O O . GLU A 1 209 ? 6.192 -20.039 -20.664 1.00 87.56 209 GLU A O 1
ATOM 1568 N N . THR A 1 210 ? 4.742 -20.413 -22.329 1.00 90.50 210 THR A N 1
ATOM 1569 C CA . THR A 1 210 ? 4.195 -19.059 -22.344 1.00 90.50 210 THR A CA 1
ATOM 1570 C C . THR A 1 210 ? 2.731 -19.137 -21.957 1.00 90.50 210 THR A C 1
ATOM 1572 O O . THR A 1 210 ? 1.945 -19.788 -22.648 1.00 90.50 210 THR A O 1
ATOM 1575 N N . VAL A 1 211 ? 2.368 -18.469 -20.867 1.00 92.19 211 VAL A N 1
ATOM 1576 C CA . VAL A 1 211 ? 0.981 -18.379 -20.404 1.00 92.19 211 VAL A CA 1
ATOM 1577 C C . VAL A 1 211 ? 0.408 -17.052 -20.878 1.00 92.19 211 VAL A C 1
ATOM 1579 O O . VAL A 1 211 ? 1.018 -16.007 -20.671 1.00 92.19 211 VAL A O 1
ATOM 1582 N N . VAL A 1 212 ? -0.752 -17.086 -21.534 1.00 94.44 212 VAL A N 1
ATOM 1583 C CA . VAL A 1 212 ? -1.419 -15.886 -22.057 1.00 94.44 212 VAL A CA 1
ATOM 1584 C C . VAL A 1 212 ? -2.814 -15.784 -21.465 1.00 94.44 212 VAL A C 1
ATOM 1586 O O . VAL A 1 212 ? -3.592 -16.736 -21.529 1.00 94.44 212 VAL A O 1
ATOM 1589 N N . VAL A 1 213 ? -3.129 -14.611 -20.930 1.00 92.94 213 VAL A N 1
ATOM 1590 C CA . VAL A 1 213 ? -4.425 -14.267 -20.343 1.00 92.94 213 VAL A CA 1
ATOM 1591 C C . VAL A 1 213 ? -4.931 -13.017 -21.032 1.00 92.94 213 VAL A C 1
ATOM 1593 O O . VAL A 1 213 ? -4.203 -12.035 -21.123 1.00 92.94 213 VAL A O 1
ATOM 1596 N N . GLY A 1 214 ? -6.157 -13.027 -21.534 1.00 91.12 214 GLY A N 1
ATOM 1597 C CA . GLY A 1 214 ? -6.720 -11.873 -22.227 1.00 91.12 214 GLY A CA 1
ATOM 1598 C C . GLY A 1 214 ? -8.220 -11.763 -22.020 1.00 91.12 214 GLY A C 1
ATOM 1599 O O . GLY A 1 214 ? -8.854 -12.668 -21.484 1.00 91.12 214 GLY A O 1
ATOM 1600 N N . GLY A 1 215 ? -8.795 -10.640 -22.448 1.00 89.38 215 GLY A N 1
ATOM 1601 C CA . GLY A 1 215 ? -10.185 -10.305 -22.137 1.00 89.38 215 GLY A CA 1
ATOM 1602 C C . GLY A 1 215 ? -10.345 -9.547 -20.818 1.00 89.38 215 GLY A C 1
ATOM 1603 O O . GLY A 1 215 ? -11.475 -9.355 -20.369 1.00 89.38 215 GLY A O 1
ATOM 1604 N N . LEU A 1 216 ? -9.239 -9.105 -20.211 1.00 90.31 216 LEU A N 1
ATOM 1605 C CA . LEU A 1 216 ? -9.237 -8.350 -18.961 1.00 90.31 216 LEU A CA 1
ATOM 1606 C C . LEU A 1 216 ? -9.628 -6.893 -19.228 1.00 90.31 216 LEU A C 1
ATOM 1608 O O . LEU A 1 216 ? -9.237 -6.299 -20.236 1.00 90.31 216 LEU A O 1
ATOM 1612 N N . VAL A 1 217 ? -10.440 -6.314 -18.343 1.00 89.19 217 VAL A N 1
ATOM 1613 C CA . VAL A 1 217 ? -10.966 -4.953 -18.504 1.00 89.19 217 VAL A CA 1
ATOM 1614 C C . VAL A 1 217 ? -11.071 -4.274 -17.145 1.00 89.19 217 VAL A C 1
ATOM 1616 O O . VAL A 1 217 ? -11.602 -4.848 -16.198 1.00 89.19 217 VAL A O 1
ATOM 1619 N N . GLY A 1 218 ? -10.670 -3.004 -17.089 1.00 85.38 218 GLY A N 1
ATOM 1620 C CA . GLY A 1 218 ? -10.900 -2.139 -15.931 1.00 85.38 218 GLY A CA 1
ATOM 1621 C C . GLY A 1 218 ? -9.723 -2.027 -14.968 1.00 85.38 218 GLY A C 1
ATOM 1622 O O . GLY A 1 218 ? -9.883 -1.385 -13.934 1.00 85.38 218 GLY A O 1
ATOM 1623 N N . HIS A 1 219 ? -8.559 -2.584 -15.314 1.00 89.75 219 HIS A N 1
ATOM 1624 C CA . HIS A 1 219 ? -7.352 -2.462 -14.502 1.00 89.75 219 HIS A CA 1
ATOM 1625 C C . HIS A 1 219 ? -6.592 -1.181 -14.831 1.00 89.75 219 HIS A C 1
ATOM 1627 O O . HIS A 1 219 ? -6.448 -0.824 -16.001 1.00 89.75 219 HIS A O 1
ATOM 1633 N N . SER A 1 220 ? -6.108 -0.481 -13.805 1.00 87.88 220 SER A N 1
ATOM 1634 C CA . SER A 1 220 ? -5.465 0.834 -13.962 1.00 87.88 220 SER A CA 1
ATOM 1635 C C . SER A 1 220 ? -3.962 0.848 -13.691 1.00 87.88 220 SER A C 1
ATOM 1637 O O . SER A 1 220 ? -3.315 1.850 -13.991 1.00 87.88 220 SER A O 1
ATOM 1639 N N . SER A 1 221 ? -3.396 -0.231 -13.142 1.00 89.62 221 SER A N 1
ATOM 1640 C CA . SER A 1 221 ? -1.947 -0.382 -12.953 1.00 89.62 221 SER A CA 1
ATOM 1641 C C . SER A 1 221 ? -1.438 -1.743 -13.422 1.00 89.62 221 SER A C 1
ATOM 1643 O O . SER A 1 221 ? -2.197 -2.714 -13.495 1.00 89.62 221 SER A O 1
ATOM 1645 N N . VAL A 1 222 ? -0.134 -1.825 -13.709 1.00 92.31 222 VAL A N 1
ATOM 1646 C CA . VAL A 1 222 ? 0.547 -3.088 -14.047 1.00 92.31 222 VAL A CA 1
ATOM 1647 C C . VAL A 1 222 ? 0.334 -4.130 -12.948 1.00 92.31 222 VAL A C 1
ATOM 1649 O O . VAL A 1 222 ? 0.085 -5.296 -13.248 1.00 92.31 222 VAL A O 1
ATOM 1652 N N . TRP A 1 223 ? 0.386 -3.715 -11.680 1.00 93.50 223 TRP A N 1
ATOM 1653 C CA . TRP A 1 223 ? 0.161 -4.585 -10.528 1.00 93.50 223 TRP A CA 1
ATOM 1654 C C . TRP A 1 223 ? -1.253 -5.169 -10.480 1.00 93.50 223 TRP A C 1
ATOM 1656 O O . TRP A 1 223 ? -1.415 -6.374 -10.289 1.00 93.50 223 TRP A O 1
ATOM 1666 N N . ASP A 1 224 ? -2.274 -4.335 -10.671 1.00 92.44 224 ASP A N 1
ATOM 1667 C CA . ASP A 1 224 ? -3.674 -4.766 -10.665 1.00 92.44 224 ASP A CA 1
ATOM 1668 C C . ASP A 1 224 ? -3.954 -5.759 -11.805 1.00 92.44 224 ASP A C 1
ATOM 1670 O O . ASP A 1 224 ? -4.468 -6.856 -11.581 1.00 92.44 224 ASP A O 1
ATOM 1674 N N . LEU A 1 225 ? -3.487 -5.431 -13.013 1.00 92.81 225 LEU A N 1
ATOM 1675 C CA . LEU A 1 225 ? -3.626 -6.292 -14.184 1.00 92.81 225 LEU A CA 1
ATOM 1676 C C . LEU A 1 225 ? -2.870 -7.626 -14.028 1.00 92.81 225 LEU A C 1
ATOM 1678 O O . LEU A 1 225 ? -3.376 -8.681 -14.410 1.00 92.81 225 LEU A O 1
ATOM 1682 N N . THR A 1 226 ? -1.668 -7.595 -13.447 1.00 93.69 226 THR A N 1
ATOM 1683 C CA . THR A 1 226 ? -0.859 -8.803 -13.217 1.00 93.69 226 THR A CA 1
ATOM 1684 C C . THR A 1 226 ? -1.523 -9.732 -12.204 1.00 93.69 226 THR A C 1
ATOM 1686 O O . THR A 1 226 ? -1.582 -10.936 -12.444 1.00 93.69 226 THR A O 1
ATOM 1689 N N . GLN A 1 227 ? -2.062 -9.200 -11.102 1.00 92.75 227 GLN A N 1
ATOM 1690 C CA . GLN A 1 227 ? -2.779 -10.011 -10.111 1.00 92.75 227 GLN A CA 1
ATOM 1691 C C . GLN A 1 227 ? -4.019 -10.676 -10.709 1.00 92.75 227 GLN A C 1
ATOM 1693 O O . GLN A 1 227 ? -4.215 -11.871 -10.500 1.00 92.75 227 GLN A O 1
ATOM 1698 N N . ALA A 1 228 ? -4.812 -9.935 -11.488 1.00 91.31 228 ALA A N 1
ATOM 1699 C CA . ALA A 1 228 ? -5.997 -10.479 -12.145 1.00 91.31 228 ALA A CA 1
ATOM 1700 C C . ALA A 1 228 ? -5.644 -11.634 -13.097 1.00 91.31 228 ALA A C 1
ATOM 1702 O O . ALA A 1 228 ? -6.281 -12.686 -13.067 1.00 91.31 228 ALA A O 1
ATOM 1703 N N . ALA A 1 229 ? -4.579 -11.476 -13.888 1.00 92.62 229 ALA A N 1
ATOM 1704 C CA . ALA A 1 229 ? -4.118 -12.519 -14.798 1.00 92.62 229 ALA A CA 1
ATOM 1705 C C . ALA A 1 229 ? -3.575 -13.762 -14.068 1.00 92.62 229 ALA A C 1
ATOM 1707 O O . ALA A 1 229 ? -3.832 -14.892 -14.486 1.00 92.62 229 ALA A O 1
ATOM 1708 N N . VAL A 1 230 ? -2.840 -13.563 -12.968 1.00 92.31 230 VAL A N 1
ATOM 1709 C CA . VAL A 1 230 ? -2.346 -14.649 -12.106 1.00 92.31 230 VAL A CA 1
ATOM 1710 C C . VAL A 1 230 ? -3.513 -15.414 -11.478 1.00 92.31 230 VAL A C 1
ATOM 1712 O O . VAL A 1 230 ? -3.505 -16.644 -11.498 1.00 92.31 230 VAL A O 1
ATOM 1715 N N . GLU A 1 231 ? -4.527 -14.711 -10.964 1.00 90.56 231 GLU A N 1
ATOM 1716 C CA . GLU A 1 231 ? -5.714 -15.321 -10.356 1.00 90.56 231 GLU A CA 1
ATOM 1717 C C . GLU A 1 231 ? -6.530 -16.126 -11.379 1.00 90.56 231 GLU A C 1
ATOM 1719 O O . GLU A 1 231 ? -6.911 -17.262 -11.094 1.00 90.56 231 GLU A O 1
ATOM 1724 N N . GLU A 1 232 ? -6.742 -15.592 -12.588 1.00 89.81 232 GLU A N 1
ATOM 1725 C CA . GLU A 1 232 ? -7.505 -16.269 -13.647 1.00 89.81 232 GLU A CA 1
ATOM 1726 C C . GLU A 1 232 ? -6.859 -17.590 -14.093 1.00 89.81 232 GLU A C 1
ATOM 1728 O O . GLU A 1 232 ? -7.560 -18.567 -14.364 1.00 89.81 232 GLU A O 1
ATOM 1733 N N . GLN A 1 233 ? -5.526 -17.647 -14.131 1.00 90.06 233 GLN A N 1
ATOM 1734 C CA . GLN A 1 233 ? -4.777 -18.857 -14.495 1.00 90.06 233 GLN A CA 1
ATOM 1735 C C . GLN A 1 233 ? -4.420 -19.748 -13.299 1.00 90.06 233 GLN A C 1
ATOM 1737 O O . GLN A 1 233 ? -3.911 -20.852 -13.489 1.00 90.06 233 GLN A O 1
ATOM 1742 N N . GLY A 1 234 ? -4.681 -19.297 -12.069 1.00 88.19 234 GLY A N 1
ATOM 1743 C CA . GLY A 1 234 ? -4.307 -20.013 -10.850 1.00 88.19 234 GLY A CA 1
ATOM 1744 C C . GLY A 1 234 ? -2.793 -20.116 -10.627 1.00 88.19 234 GLY A C 1
ATOM 1745 O O . GLY A 1 234 ? -2.339 -21.091 -10.028 1.00 88.19 234 GLY A O 1
ATOM 1746 N N . LEU A 1 235 ? -2.021 -19.142 -11.116 1.00 89.12 235 LEU A N 1
ATOM 1747 C CA . LEU A 1 235 ? -0.574 -19.057 -10.898 1.00 89.12 235 LEU A CA 1
ATOM 1748 C C . LEU A 1 235 ? -0.268 -18.535 -9.485 1.00 89.12 235 LEU A C 1
ATOM 1750 O O . LEU A 1 235 ? -1.126 -17.977 -8.798 1.00 89.12 235 LEU A O 1
ATOM 1754 N N . THR A 1 236 ? 0.982 -18.683 -9.049 1.00 89.06 236 THR A N 1
ATOM 1755 C CA . THR A 1 236 ? 1.468 -18.064 -7.804 1.00 89.06 236 THR A CA 1
ATOM 1756 C C . THR A 1 236 ? 2.315 -16.828 -8.095 1.00 89.06 236 THR A C 1
ATOM 1758 O O . THR A 1 236 ? 3.020 -16.774 -9.099 1.00 89.06 236 THR A O 1
ATOM 1761 N N . LEU A 1 237 ? 2.244 -15.821 -7.225 1.00 90.25 237 LEU A N 1
ATOM 1762 C CA . LEU A 1 237 ? 2.991 -14.573 -7.365 1.00 90.25 237 LEU A CA 1
ATOM 1763 C C . LEU A 1 237 ? 3.667 -14.239 -6.037 1.00 90.25 237 LEU A C 1
ATOM 1765 O O . LEU A 1 237 ? 2.997 -14.087 -5.014 1.00 90.25 237 LEU A O 1
ATOM 1769 N N . GLU A 1 238 ? 4.991 -14.132 -6.054 1.00 91.00 238 GLU A N 1
ATOM 1770 C CA . GLU A 1 238 ? 5.787 -13.715 -4.901 1.00 91.00 238 GLU A CA 1
ATOM 1771 C C . GLU A 1 238 ? 6.313 -12.304 -5.140 1.00 91.00 238 GLU A C 1
ATOM 1773 O O . GLU A 1 238 ? 6.961 -12.033 -6.155 1.00 91.00 238 GLU A O 1
ATOM 1778 N N . VAL A 1 239 ? 6.053 -11.408 -4.190 1.00 90.75 239 VAL A N 1
ATOM 1779 C CA . VAL A 1 239 ? 6.489 -10.014 -4.257 1.00 90.75 239 VAL A CA 1
ATOM 1780 C C . VAL A 1 239 ? 7.179 -9.571 -2.983 1.00 90.75 239 VAL A C 1
ATOM 1782 O O . VAL A 1 239 ? 6.880 -10.044 -1.887 1.00 90.75 239 VAL A O 1
ATOM 1785 N N . GLU A 1 240 ? 8.072 -8.605 -3.140 1.00 90.12 240 GLU A N 1
ATOM 1786 C CA . GLU A 1 240 ? 8.760 -7.930 -2.055 1.00 90.12 240 GLU A CA 1
ATOM 1787 C C . GLU A 1 240 ? 8.480 -6.427 -2.121 1.00 90.12 240 GLU A C 1
ATOM 1789 O O . GLU A 1 240 ? 8.577 -5.798 -3.175 1.00 90.12 240 GLU A O 1
ATOM 1794 N N . SER A 1 241 ? 8.134 -5.832 -0.979 1.00 86.31 241 SER A N 1
ATOM 1795 C CA . SER A 1 241 ? 8.037 -4.379 -0.872 1.00 86.31 241 SER A CA 1
ATOM 1796 C C . SER A 1 241 ? 9.428 -3.787 -0.687 1.00 86.31 241 SER A C 1
ATOM 1798 O O . SER A 1 241 ? 10.109 -4.071 0.299 1.00 86.31 241 SER A O 1
ATOM 1800 N N . THR A 1 242 ? 9.832 -2.933 -1.623 1.00 83.38 242 THR A N 1
ATOM 1801 C CA . THR A 1 242 ? 11.095 -2.197 -1.552 1.00 83.38 242 THR A CA 1
ATOM 1802 C C . THR A 1 242 ? 10.840 -0.702 -1.357 1.00 83.38 242 THR A C 1
ATOM 1804 O O . THR A 1 242 ? 9.729 -0.210 -1.546 1.00 83.38 242 THR A O 1
ATOM 1807 N N . GLY A 1 243 ? 11.888 0.061 -1.028 1.00 75.00 243 GLY A N 1
ATOM 1808 C CA . GLY A 1 243 ? 11.807 1.528 -0.978 1.00 75.00 243 GLY A CA 1
ATOM 1809 C C . GLY A 1 243 ? 11.587 2.204 -2.341 1.00 75.00 243 GLY A C 1
ATOM 1810 O O . GLY A 1 243 ? 11.487 3.425 -2.382 1.00 75.00 243 GLY A O 1
ATOM 1811 N N . LEU A 1 244 ? 11.553 1.430 -3.434 1.00 76.56 244 LEU A N 1
ATOM 1812 C CA . LEU A 1 244 ? 11.331 1.888 -4.808 1.00 76.56 244 LEU A CA 1
ATOM 1813 C C . LEU A 1 244 ? 10.003 1.376 -5.401 1.00 76.56 244 LEU A C 1
ATOM 1815 O O . LEU A 1 244 ? 9.766 1.608 -6.580 1.00 76.56 244 LEU A O 1
ATOM 1819 N N . GLY A 1 245 ? 9.179 0.672 -4.613 1.00 83.56 245 GLY A N 1
ATOM 1820 C CA . GLY A 1 245 ? 7.919 0.057 -5.051 1.00 83.56 245 GLY A CA 1
ATOM 1821 C C . GLY A 1 245 ? 7.907 -1.468 -4.905 1.00 83.56 245 GLY A C 1
ATOM 1822 O O . GLY A 1 245 ? 8.805 -2.065 -4.289 1.00 83.56 245 GLY A O 1
ATOM 1823 N N . LEU A 1 246 ? 6.870 -2.106 -5.444 1.00 87.19 246 LEU A N 1
ATOM 1824 C CA . LEU A 1 246 ? 6.708 -3.559 -5.437 1.00 87.19 246 LEU A CA 1
ATOM 1825 C C . LEU A 1 246 ? 7.642 -4.225 -6.449 1.00 87.19 246 LEU A C 1
ATOM 1827 O O . LEU A 1 246 ? 7.641 -3.919 -7.642 1.00 87.19 246 LEU A O 1
ATOM 1831 N N . TYR A 1 247 ? 8.422 -5.182 -5.959 1.00 88.75 247 TYR A N 1
ATOM 1832 C CA . TYR A 1 247 ? 9.334 -5.987 -6.755 1.00 88.75 247 TYR A CA 1
ATOM 1833 C C . TYR A 1 247 ? 8.792 -7.408 -6.905 1.00 88.75 247 TYR A C 1
ATOM 1835 O O . TYR A 1 247 ? 8.492 -8.066 -5.908 1.00 88.75 247 TYR A O 1
ATOM 1843 N N . VAL A 1 248 ? 8.668 -7.890 -8.143 1.00 90.00 248 VAL A N 1
ATOM 1844 C CA . VAL A 1 248 ? 8.211 -9.257 -8.429 1.00 90.00 248 VAL A CA 1
ATOM 1845 C C . VAL A 1 248 ? 9.394 -10.218 -8.339 1.00 90.00 248 VAL A C 1
ATOM 1847 O O . VAL A 1 248 ? 10.324 -10.160 -9.142 1.00 90.00 248 VAL A O 1
ATOM 1850 N N . VAL A 1 249 ? 9.350 -11.099 -7.339 1.00 89.56 249 VAL A N 1
ATOM 1851 C CA . VAL A 1 249 ? 10.411 -12.065 -7.022 1.00 89.56 249 VAL A CA 1
ATOM 1852 C C . VAL A 1 249 ? 10.225 -13.350 -7.822 1.00 89.56 249 VAL A C 1
ATOM 1854 O O . VAL A 1 249 ? 11.186 -13.872 -8.391 1.00 89.56 249 VAL A O 1
ATOM 1857 N N . ALA A 1 250 ? 8.990 -13.851 -7.882 1.00 90.31 250 ALA A N 1
ATOM 1858 C CA . ALA A 1 250 ? 8.668 -15.096 -8.564 1.00 90.31 250 ALA A CA 1
ATOM 1859 C C . ALA A 1 250 ? 7.284 -15.052 -9.207 1.00 90.31 250 ALA A C 1
ATOM 1861 O O . ALA A 1 250 ? 6.332 -14.550 -8.607 1.00 90.31 250 ALA A O 1
ATOM 1862 N N . ILE A 1 251 ? 7.174 -15.667 -10.383 1.00 90.50 251 ILE A N 1
ATOM 1863 C CA . ILE A 1 251 ? 5.901 -16.004 -11.023 1.00 90.50 251 ILE A CA 1
ATOM 1864 C C . ILE A 1 251 ? 5.887 -17.521 -11.192 1.00 90.50 251 ILE A C 1
ATOM 1866 O O . ILE A 1 251 ? 6.818 -18.100 -11.746 1.00 90.50 251 ILE A O 1
ATOM 1870 N N . ASP A 1 252 ? 4.864 -18.162 -10.643 1.00 89.62 252 ASP A N 1
ATOM 1871 C CA . ASP A 1 252 ? 4.685 -19.612 -10.597 1.00 89.62 252 ASP A CA 1
ATOM 1872 C C . ASP A 1 252 ? 5.887 -20.391 -10.024 1.00 89.62 252 ASP A C 1
ATOM 1874 O O . ASP A 1 252 ? 6.343 -21.403 -10.554 1.00 89.62 252 ASP A O 1
ATOM 1878 N N . GLY A 1 253 ? 6.475 -19.863 -8.946 1.00 84.62 253 GLY A N 1
ATOM 1879 C CA . GLY A 1 253 ? 7.673 -20.430 -8.314 1.00 84.62 253 GLY A CA 1
ATOM 1880 C C . GLY A 1 253 ? 8.961 -20.301 -9.142 1.00 84.62 253 GLY A C 1
ATOM 1881 O O . GLY A 1 253 ? 10.020 -20.748 -8.695 1.00 84.62 253 GLY A O 1
ATOM 1882 N N . VAL A 1 254 ? 8.910 -19.681 -10.327 1.00 86.75 254 VAL A N 1
ATOM 1883 C CA . VAL A 1 254 ? 10.087 -19.418 -11.157 1.00 86.75 254 VAL A CA 1
ATOM 1884 C C . VAL A 1 254 ? 10.762 -18.130 -10.689 1.00 86.75 254 VAL A C 1
ATOM 1886 O O . VAL A 1 254 ? 10.225 -17.028 -10.818 1.00 86.75 254 VAL A O 1
ATOM 1889 N N . GLN A 1 255 ? 11.971 -18.291 -10.152 1.00 83.06 255 GLN A N 1
ATOM 1890 C CA . GLN A 1 255 ? 12.837 -17.219 -9.661 1.00 83.06 255 GLN A CA 1
ATOM 1891 C C . GLN A 1 255 ? 14.078 -17.086 -10.562 1.00 83.06 255 GLN A C 1
ATOM 1893 O O . GLN A 1 255 ? 14.643 -18.090 -11.004 1.00 83.06 255 GLN A O 1
ATOM 1898 N N . GLY A 1 256 ? 14.511 -15.851 -10.826 1.00 72.38 256 GLY A N 1
ATOM 1899 C CA . GLY A 1 256 ? 15.667 -15.524 -11.672 1.00 72.38 256 GLY A CA 1
ATOM 1900 C C . GLY A 1 256 ? 16.507 -14.380 -11.104 1.00 72.38 256 GLY A C 1
ATOM 1901 O O . GLY A 1 256 ? 16.609 -14.228 -9.889 1.00 72.38 256 GLY A O 1
ATOM 1902 N N . SER A 1 257 ? 17.116 -13.568 -11.978 1.00 77.88 257 SER A N 1
ATOM 1903 C CA . SER A 1 257 ? 17.787 -12.321 -11.564 1.00 77.88 257 SER A CA 1
ATOM 1904 C C . SER A 1 257 ? 16.801 -11.174 -11.284 1.00 77.88 257 SER A C 1
ATOM 1906 O O . SER A 1 257 ? 17.160 -10.162 -10.681 1.00 77.88 257 SER A O 1
ATOM 1908 N N . GLY A 1 258 ? 15.550 -11.378 -11.692 1.00 80.94 258 GLY A N 1
ATOM 1909 C CA . GLY A 1 258 ? 14.414 -10.496 -11.518 1.00 80.94 258 GLY A CA 1
ATOM 1910 C C . GLY A 1 258 ? 13.382 -10.760 -12.604 1.00 80.94 258 GLY A C 1
ATOM 1911 O O . GLY A 1 258 ? 13.671 -11.434 -13.596 1.00 80.94 258 GLY A O 1
ATOM 1912 N N . TRP A 1 259 ? 12.185 -10.228 -12.403 1.00 90.12 259 TRP A N 1
ATOM 1913 C CA . TRP A 1 259 ? 11.156 -10.178 -13.429 1.00 90.12 259 TRP A CA 1
ATOM 1914 C C . TRP A 1 259 ? 11.084 -8.773 -14.006 1.00 90.12 259 TRP A C 1
ATOM 1916 O O . TRP A 1 259 ? 11.021 -7.786 -13.272 1.00 90.12 259 TRP A O 1
ATOM 1926 N N . GLU A 1 260 ? 11.092 -8.692 -15.328 1.00 92.38 260 GLU A N 1
ATOM 1927 C CA . GLU A 1 260 ? 10.904 -7.453 -16.062 1.00 92.38 260 GLU A CA 1
ATOM 1928 C C . GLU A 1 260 ? 9.593 -7.507 -16.828 1.00 92.38 260 GLU A C 1
ATOM 1930 O O . GLU A 1 260 ? 9.164 -8.570 -17.278 1.00 92.38 260 GLU A O 1
ATOM 1935 N N . TYR A 1 261 ? 8.967 -6.344 -16.985 1.00 93.00 261 TYR A N 1
ATOM 1936 C CA . TYR A 1 261 ? 7.764 -6.216 -17.787 1.00 93.00 261 TYR A CA 1
ATOM 1937 C C . TYR A 1 261 ? 7.966 -5.243 -18.945 1.00 93.00 261 TYR A C 1
ATOM 1939 O O . TYR A 1 261 ? 8.767 -4.303 -18.890 1.00 93.00 261 TYR A O 1
ATOM 1947 N N . THR A 1 262 ? 7.198 -5.470 -20.001 1.00 92.00 262 THR A N 1
ATOM 1948 C CA . THR A 1 262 ? 7.029 -4.554 -21.126 1.00 92.00 262 THR A CA 1
ATOM 1949 C C . THR A 1 262 ? 5.549 -4.256 -21.318 1.00 92.00 262 THR A C 1
ATOM 1951 O O . THR A 1 262 ? 4.709 -5.141 -21.154 1.00 92.00 262 THR A O 1
ATOM 1954 N N . VAL A 1 263 ? 5.226 -3.015 -21.670 1.00 90.62 263 VAL A N 1
ATOM 1955 C CA . VAL A 1 263 ? 3.885 -2.589 -22.076 1.00 90.62 263 VAL A CA 1
ATOM 1956 C C . VAL A 1 263 ? 3.947 -2.275 -23.560 1.00 90.62 263 VAL A C 1
ATOM 1958 O O . VAL A 1 263 ? 4.745 -1.448 -23.988 1.00 90.62 263 VAL A O 1
ATOM 1961 N N . ASN A 1 264 ? 3.156 -2.993 -24.351 1.00 89.56 264 ASN A N 1
ATOM 1962 C CA . ASN A 1 264 ? 3.164 -2.949 -25.812 1.00 89.56 264 ASN A CA 1
ATOM 1963 C C . ASN A 1 264 ? 4.565 -3.151 -26.425 1.00 89.56 264 ASN A C 1
ATOM 1965 O O . ASN A 1 264 ? 4.869 -2.628 -27.484 1.00 89.56 264 ASN A O 1
ATOM 1969 N N . GLY A 1 265 ? 5.442 -3.917 -25.769 1.00 84.50 265 GLY A N 1
ATOM 1970 C CA . GLY A 1 265 ? 6.824 -4.128 -26.222 1.00 84.50 265 GLY A CA 1
ATOM 1971 C C . GLY A 1 265 ? 7.825 -3.058 -25.769 1.00 84.50 265 GLY A C 1
ATOM 1972 O O . GLY A 1 265 ? 9.026 -3.239 -25.962 1.00 84.50 265 GLY A O 1
ATOM 1973 N N . VAL A 1 266 ? 7.369 -2.000 -25.093 1.00 84.38 266 VAL A N 1
ATOM 1974 C CA . VAL A 1 266 ? 8.226 -0.980 -24.473 1.00 84.38 266 VAL A CA 1
ATOM 1975 C C . VAL A 1 266 ? 8.551 -1.381 -23.039 1.00 84.38 266 VAL A C 1
ATOM 1977 O O . VAL A 1 266 ? 7.664 -1.742 -22.267 1.00 84.38 266 VAL A O 1
ATOM 1980 N N . ARG A 1 267 ? 9.832 -1.337 -22.660 1.00 87.06 267 ARG A N 1
ATOM 1981 C CA . ARG A 1 267 ? 10.284 -1.741 -21.318 1.00 87.06 267 ARG A CA 1
ATOM 1982 C C . ARG A 1 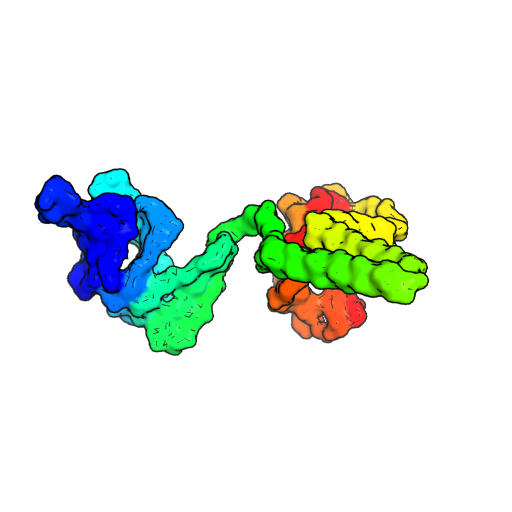267 ? 9.708 -0.829 -20.236 1.00 87.06 267 ARG A C 1
ATOM 1984 O O . ARG A 1 267 ? 9.824 0.391 -20.319 1.00 87.06 267 ARG A O 1
ATOM 1991 N N . GLY A 1 268 ? 9.161 -1.441 -19.188 1.00 85.00 268 GLY A N 1
ATOM 1992 C CA . GLY A 1 268 ? 8.687 -0.743 -18.002 1.00 85.00 268 GLY A CA 1
ATOM 1993 C C . GLY A 1 268 ? 9.806 0.006 -17.282 1.00 85.00 268 GLY A C 1
ATOM 1994 O O . GLY A 1 268 ? 10.872 -0.552 -17.021 1.00 85.00 268 GLY A O 1
ATOM 1995 N N . THR A 1 269 ? 9.566 1.274 -16.950 1.00 82.19 269 THR A N 1
ATOM 1996 C CA . THR A 1 269 ? 10.535 2.143 -16.254 1.00 82.19 269 THR A CA 1
ATOM 1997 C C . THR A 1 269 ? 10.154 2.458 -14.812 1.00 82.19 269 THR A C 1
ATOM 1999 O O . THR A 1 269 ? 10.952 3.045 -14.081 1.00 82.19 269 THR A O 1
ATOM 2002 N N . MET A 1 270 ? 8.950 2.065 -14.398 1.00 83.62 270 MET A N 1
ATOM 2003 C CA . MET A 1 270 ? 8.403 2.289 -13.061 1.00 83.62 270 MET A CA 1
ATOM 2004 C C . MET A 1 270 ? 8.138 0.955 -12.361 1.00 83.62 270 MET A C 1
ATOM 2006 O O . MET A 1 270 ? 8.052 -0.090 -13.011 1.00 83.62 270 MET A O 1
ATOM 2010 N N . ALA A 1 271 ? 7.998 0.979 -11.038 1.00 87.12 271 ALA A N 1
ATOM 2011 C CA . ALA A 1 271 ? 7.546 -0.189 -10.292 1.00 87.12 271 ALA A CA 1
ATOM 2012 C C . ALA A 1 271 ? 6.100 -0.555 -10.669 1.00 87.12 271 ALA A C 1
ATOM 2014 O O . ALA A 1 271 ? 5.339 0.284 -11.154 1.00 87.12 271 ALA A O 1
ATOM 2015 N N . VAL A 1 272 ? 5.721 -1.819 -10.476 1.00 88.44 272 VAL A N 1
ATOM 2016 C CA . VAL A 1 272 ? 4.424 -2.341 -10.946 1.00 88.44 272 VAL A CA 1
ATOM 2017 C C . VAL A 1 272 ? 3.218 -1.668 -10.295 1.00 88.44 272 VAL A C 1
ATOM 2019 O O . VAL A 1 272 ? 2.148 -1.600 -10.897 1.00 88.44 272 VAL A O 1
ATOM 2022 N N . ASP A 1 273 ? 3.380 -1.191 -9.066 1.00 85.56 273 ASP A N 1
ATOM 2023 C CA . ASP A 1 273 ? 2.370 -0.493 -8.275 1.00 85.56 273 ASP A CA 1
ATOM 2024 C C . ASP A 1 273 ? 2.171 0.967 -8.693 1.00 85.56 273 ASP A C 1
ATOM 2026 O O . ASP A 1 273 ? 1.058 1.474 -8.561 1.00 85.56 273 ASP A O 1
ATOM 2030 N N . ASP A 1 274 ? 3.196 1.597 -9.267 1.00 82.69 274 ASP A N 1
ATOM 2031 C CA . ASP A 1 274 ? 3.153 2.991 -9.729 1.00 82.69 274 ASP A CA 1
ATOM 2032 C C . ASP A 1 274 ? 2.928 3.119 -11.247 1.00 82.69 274 ASP A C 1
ATOM 2034 O O . ASP A 1 274 ? 2.527 4.176 -11.740 1.00 82.69 274 ASP A O 1
ATOM 2038 N N . ALA A 1 275 ? 3.170 2.051 -12.012 1.00 85.12 275 ALA A N 1
ATOM 2039 C CA . ALA A 1 275 ? 3.011 2.041 -13.461 1.00 85.12 275 ALA A CA 1
ATOM 2040 C C . ALA A 1 275 ? 1.527 2.026 -13.866 1.00 85.12 275 ALA A C 1
ATOM 2042 O O . ALA A 1 275 ? 0.866 0.982 -13.845 1.00 85.12 275 ALA A O 1
ATOM 2043 N N . ALA A 1 276 ? 1.013 3.195 -14.255 1.00 86.25 276 ALA A N 1
ATOM 2044 C CA . ALA A 1 276 ? -0.323 3.346 -14.819 1.00 86.25 276 ALA A CA 1
ATOM 2045 C C . ALA A 1 276 ? -0.423 2.716 -16.215 1.00 86.25 276 ALA A C 1
ATOM 2047 O O . ALA A 1 276 ? 0.532 2.742 -16.992 1.00 86.25 276 ALA A O 1
ATOM 2048 N N . ILE A 1 277 ? -1.600 2.181 -16.536 1.00 86.25 277 ILE A N 1
ATOM 2049 C CA . ILE A 1 277 ? -1.847 1.492 -17.801 1.00 86.25 277 ILE A CA 1
ATOM 2050 C C . ILE A 1 277 ? -3.137 1.935 -18.492 1.00 86.25 277 ILE A C 1
ATOM 2052 O O . ILE A 1 277 ? -4.083 2.404 -17.859 1.00 86.25 277 ILE A O 1
ATOM 2056 N N . GLU A 1 278 ? -3.173 1.760 -19.812 1.00 84.62 278 GLU A N 1
ATOM 2057 C CA . GLU A 1 278 ? -4.335 2.065 -20.647 1.00 84.62 278 GLU A CA 1
ATOM 2058 C C . GLU A 1 278 ? -5.381 0.939 -20.639 1.00 84.62 278 GLU A C 1
ATOM 2060 O O . GLU A 1 278 ? -5.118 -0.201 -20.256 1.00 84.62 278 GLU A O 1
ATOM 2065 N N . SER A 1 279 ? -6.592 1.245 -21.113 1.00 83.25 279 SER A N 1
ATOM 2066 C CA . SER A 1 279 ? -7.699 0.282 -21.200 1.00 83.25 279 SER A CA 1
ATOM 2067 C C . SER A 1 279 ? -7.487 -0.828 -22.237 1.00 83.25 279 SER A C 1
ATOM 2069 O O . SER A 1 279 ? -8.233 -1.804 -22.238 1.00 83.25 279 SER A O 1
ATOM 2071 N N . THR A 1 280 ? -6.508 -0.670 -23.128 1.00 89.31 280 THR A N 1
ATOM 2072 C CA . THR A 1 280 ? -6.173 -1.619 -24.192 1.00 89.31 280 THR A CA 1
ATOM 2073 C C . THR A 1 280 ? -4.660 -1.676 -24.322 1.00 89.31 280 THR A C 1
ATOM 2075 O O . THR A 1 280 ? -4.040 -0.679 -24.679 1.00 89.31 280 THR A O 1
ATOM 2078 N N . LEU A 1 281 ? -4.064 -2.826 -24.014 1.00 93.25 281 LEU A N 1
ATOM 2079 C CA . LEU A 1 281 ? -2.616 -3.024 -24.086 1.00 93.25 281 LEU A CA 1
ATOM 2080 C C . LEU A 1 281 ? -2.243 -4.502 -24.043 1.00 93.25 281 LEU A C 1
ATOM 2082 O O . LEU A 1 281 ? -3.045 -5.355 -23.654 1.00 93.25 281 LEU A O 1
ATOM 2086 N N . VAL A 1 282 ? -0.976 -4.763 -24.346 1.00 92.56 282 VAL A N 1
ATOM 2087 C CA . VAL A 1 282 ? -0.312 -6.047 -24.137 1.00 92.56 282 VAL A CA 1
ATOM 2088 C C . VAL A 1 282 ? 0.792 -5.876 -23.092 1.00 92.56 282 VAL A C 1
ATOM 2090 O O . VAL A 1 282 ? 1.791 -5.205 -23.339 1.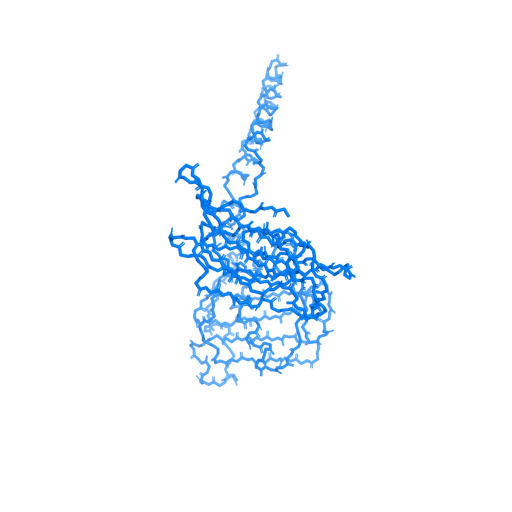00 92.56 282 VAL A O 1
ATOM 2093 N N . LEU A 1 283 ? 0.620 -6.487 -21.923 1.00 94.62 283 LEU A N 1
ATOM 2094 C CA . LEU A 1 283 ? 1.615 -6.565 -20.858 1.00 94.62 283 LEU A CA 1
ATOM 2095 C C . LEU A 1 283 ? 2.365 -7.886 -21.002 1.00 94.62 283 LEU A C 1
ATOM 2097 O O . LEU A 1 283 ? 1.742 -8.943 -21.058 1.00 94.62 283 LEU A O 1
ATOM 2101 N N . ARG A 1 284 ? 3.693 -7.856 -21.039 1.00 94.62 284 ARG A N 1
ATOM 2102 C CA . ARG A 1 284 ? 4.501 -9.072 -21.165 1.00 94.62 284 ARG A CA 1
ATOM 2103 C C . ARG A 1 284 ? 5.580 -9.106 -20.096 1.00 94.62 284 ARG A C 1
ATOM 2105 O O . ARG A 1 284 ? 6.321 -8.141 -19.946 1.00 94.62 284 ARG A O 1
ATOM 2112 N N . TRP A 1 285 ? 5.627 -10.215 -19.372 1.00 94.62 285 TRP A N 1
ATOM 2113 C CA . TRP A 1 285 ? 6.568 -10.523 -18.307 1.00 94.62 285 TRP A CA 1
ATOM 2114 C C . TRP A 1 285 ? 7.615 -11.507 -18.806 1.00 94.62 285 TRP A C 1
ATOM 2116 O O . TRP A 1 285 ? 7.262 -12.563 -19.331 1.00 94.62 285 TRP A O 1
ATOM 2126 N N . HIS A 1 286 ? 8.887 -11.194 -18.586 1.00 91.75 286 HIS A N 1
ATOM 2127 C CA . HIS A 1 286 ? 10.013 -12.056 -18.930 1.00 91.75 286 HIS A CA 1
ATOM 2128 C C . HIS A 1 286 ? 11.065 -12.041 -17.818 1.00 91.75 286 HIS A C 1
ATOM 2130 O O . HIS A 1 286 ? 11.182 -11.088 -17.044 1.00 91.75 286 HIS A O 1
ATOM 2136 N N . LEU A 1 287 ? 11.833 -13.123 -17.727 1.00 89.00 287 LEU A N 1
ATOM 2137 C CA . LEU A 1 287 ? 12.970 -13.206 -16.813 1.00 89.00 287 LEU A CA 1
ATOM 2138 C C . LEU A 1 287 ? 14.109 -12.300 -17.298 1.00 89.00 287 LEU A C 1
ATOM 2140 O O . LEU A 1 287 ? 14.446 -12.314 -18.484 1.00 89.00 287 LEU A O 1
ATOM 2144 N N . ALA A 1 288 ? 14.707 -11.554 -16.368 1.00 77.38 288 ALA A N 1
ATOM 2145 C CA . ALA A 1 288 ? 15.909 -10.752 -16.597 1.00 77.38 288 ALA A CA 1
ATOM 2146 C C . ALA A 1 288 ? 17.192 -11.598 -16.657 1.00 77.38 288 ALA A C 1
ATOM 2148 O O . ALA A 1 288 ? 17.338 -12.539 -15.829 1.00 77.38 288 ALA A O 1
#

Secondary structure (DSSP, 8-state):
--EEETTEEEEE-SSEEEEEEESSSEEEEEEEES---S--EESSSSEEEEE--STT--EEEEEE-TTS-EEEEEEE--TT-----SPPEE-SSEEEEE-TTS-EEEEE-S------------HHHHHHHHHHHHHHHHHHHHTT-HHHHHHHHHHHHHHHHHHH-HHHHHHHHHHHT-S----TTTS--TTS-GGGTTSEEEEEE-SS-EEEEEEE-S--BHHHHHHHHHHHHT--EEEEEETTEEEEEEETTEE-S-EEEEETTEEP-S-TTT-B--SSEEEEEEE-

Sequence (288 aa):
MPLEIGNTFVFGDNDGLTTVQCEPTCTVIDTHATKVNGEMRARSSSRFFAPVNEPGAGWLAVDLNESGAFVDVRTFSTPHDDYGTSSPAWSATTMFLGNDAGVLMAYQVGAPSAQEVASETSPLWGLVALTVCLVGAAWLAGRGRSTDAWRVFTLCAVAVALLMLPDLSSSWSAWLAEGDDLSAEDAWDPSWPDAWLGTQVVVFELANETVVVGGLVGHSSVWDLTQAAVEEQGLTLEVESTGLGLYVVAIDGVQGSGWEYTVNGVRGTMAVDDAAIESTLVLRWHLA

pLDDT: mean 83.9, std 12.9, range [31.8, 96.44]